Protein AF-A0A2V2W3I0-F1 (afdb_monomer_lite)

Structure (mmCIF, N/CA/C/O backbone):
data_AF-A0A2V2W3I0-F1
#
_entry.id   AF-A0A2V2W3I0-F1
#
loop_
_atom_site.group_PDB
_atom_site.id
_atom_site.type_symbol
_atom_site.label_atom_id
_atom_site.label_alt_id
_atom_site.label_comp_id
_atom_site.label_asym_id
_atom_site.label_entity_id
_atom_site.label_seq_id
_atom_site.pdbx_PDB_ins_code
_atom_site.Cartn_x
_atom_site.Cartn_y
_atom_site.Cartn_z
_atom_site.occupancy
_atom_site.B_iso_or_equiv
_atom_site.auth_seq_id
_atom_site.auth_comp_id
_atom_site.auth_asym_id
_atom_site.auth_atom_id
_atom_site.pdbx_PDB_model_num
ATOM 1 N N . MET A 1 1 ? -54.257 -15.037 -14.250 1.00 42.94 1 MET A N 1
ATOM 2 C CA . MET A 1 1 ? -54.349 -16.329 -14.969 1.00 42.94 1 MET A CA 1
ATOM 3 C C . MET A 1 1 ? -53.659 -16.227 -16.327 1.00 42.94 1 MET A C 1
ATOM 5 O O . MET A 1 1 ? -54.254 -15.717 -17.262 1.00 42.94 1 MET A O 1
ATOM 9 N N . ARG A 1 2 ? -52.417 -16.709 -16.439 1.00 35.94 2 ARG A N 1
ATOM 10 C CA . ARG A 1 2 ? -51.811 -17.184 -17.696 1.00 35.94 2 ARG A CA 1
ATOM 11 C C . ARG A 1 2 ? -50.920 -18.368 -17.319 1.00 35.94 2 ARG A C 1
ATOM 13 O O . ARG A 1 2 ? -49.896 -18.189 -16.670 1.00 35.94 2 ARG A O 1
ATOM 20 N N . ARG A 1 3 ? -51.408 -19.580 -17.599 1.00 36.72 3 ARG A N 1
ATOM 21 C CA . ARG A 1 3 ? -50.715 -20.853 -17.361 1.00 36.72 3 ARG A CA 1
ATOM 22 C C . ARG A 1 3 ? -49.611 -20.992 -18.408 1.00 36.72 3 ARG A C 1
ATOM 24 O O . ARG A 1 3 ? -49.923 -21.034 -19.592 1.00 36.72 3 ARG A O 1
ATOM 31 N N . ILE A 1 4 ? -48.357 -21.080 -17.978 1.00 41.69 4 ILE A N 1
ATOM 32 C CA . ILE A 1 4 ? -47.250 -21.507 -18.839 1.00 41.69 4 ILE A CA 1
ATOM 33 C C . ILE A 1 4 ? -47.026 -22.993 -18.556 1.00 41.69 4 ILE A C 1
ATOM 35 O O . ILE A 1 4 ? -46.786 -23.395 -17.418 1.00 41.69 4 ILE A O 1
ATOM 39 N N . SER A 1 5 ? -47.222 -23.797 -19.598 1.00 38.53 5 SER A N 1
ATOM 40 C CA . SER A 1 5 ? -47.141 -25.255 -19.585 1.00 38.53 5 SER A CA 1
ATOM 41 C C . SER A 1 5 ? -45.700 -25.720 -19.371 1.00 38.53 5 SER A C 1
ATOM 43 O O . SER A 1 5 ? -44.793 -25.285 -20.078 1.00 38.53 5 SER A O 1
ATOM 45 N N . ARG A 1 6 ? -45.501 -26.615 -18.399 1.00 41.28 6 ARG A N 1
ATOM 46 C CA . ARG A 1 6 ? -44.251 -27.349 -18.185 1.00 41.28 6 ARG A CA 1
ATOM 47 C C . ARG A 1 6 ? -44.174 -28.472 -19.218 1.00 41.28 6 ARG A C 1
ATOM 49 O O . ARG A 1 6 ? -44.884 -29.464 -19.085 1.00 41.28 6 ARG A O 1
ATOM 56 N N . PHE A 1 7 ? -43.308 -28.328 -20.215 1.00 38.56 7 PHE A N 1
ATOM 57 C CA . PHE A 1 7 ? -42.898 -29.449 -21.056 1.00 38.56 7 PHE A CA 1
ATOM 58 C C . PHE A 1 7 ? -41.711 -30.157 -20.403 1.00 38.56 7 PHE A C 1
ATOM 60 O O . PHE A 1 7 ? -40.622 -29.600 -20.288 1.00 38.56 7 PHE A O 1
ATOM 67 N N . ALA A 1 8 ? -41.961 -31.382 -19.948 1.00 41.44 8 ALA A N 1
ATOM 68 C CA . ALA A 1 8 ? -40.945 -32.361 -19.604 1.00 41.44 8 ALA A CA 1
ATOM 69 C C . ALA A 1 8 ? -40.617 -33.182 -20.860 1.00 41.44 8 ALA A C 1
ATOM 71 O O . ALA A 1 8 ? -41.526 -33.661 -21.536 1.00 41.44 8 ALA A O 1
ATOM 72 N N . ALA A 1 9 ? -39.331 -33.351 -21.154 1.00 40.34 9 ALA A N 1
ATOM 73 C CA . ALA A 1 9 ? -38.820 -34.315 -22.124 1.00 40.34 9 ALA A CA 1
ATOM 74 C C . ALA A 1 9 ? -37.510 -34.927 -21.579 1.00 40.34 9 ALA A C 1
ATOM 76 O O . ALA A 1 9 ? -36.853 -34.300 -20.746 1.00 40.34 9 ALA A O 1
ATOM 77 N N . PRO A 1 10 ? -37.187 -36.178 -21.948 1.00 40.00 10 PRO A N 1
ATOM 78 C CA . PRO A 1 10 ? -36.661 -37.166 -21.011 1.00 40.00 10 PRO A CA 1
ATOM 79 C C . PRO A 1 10 ? -35.131 -37.244 -20.941 1.00 40.00 10 PRO A C 1
ATOM 81 O O . PRO A 1 10 ? -34.409 -36.895 -21.872 1.00 40.00 10 PRO A O 1
ATOM 84 N N . LEU A 1 11 ? -34.669 -37.790 -19.813 1.00 37.38 11 LEU A N 1
ATOM 85 C CA . LEU A 1 11 ? -33.314 -38.278 -19.570 1.00 37.38 11 LEU A CA 1
ATOM 86 C C . LEU A 1 11 ? -32.902 -39.294 -20.644 1.00 37.38 11 LEU A C 1
ATOM 88 O O . LEU A 1 11 ? -33.465 -40.386 -20.712 1.00 37.38 11 LEU A O 1
ATOM 92 N N . VAL A 1 12 ? -31.874 -38.963 -21.426 1.00 39.62 12 VAL A N 1
ATOM 93 C CA . VAL A 1 12 ? -31.137 -39.937 -22.236 1.00 39.62 12 VAL A CA 1
ATOM 94 C C . VAL A 1 12 ? -29.824 -40.241 -21.528 1.00 39.62 12 VAL A C 1
ATOM 96 O O . VAL A 1 12 ? -28.932 -39.403 -21.418 1.00 39.62 12 VAL A O 1
ATOM 99 N N . CYS A 1 13 ? -29.744 -41.465 -21.020 1.00 39.00 13 CYS A N 1
ATOM 100 C CA . CYS A 1 13 ? -28.532 -42.090 -20.522 1.00 39.00 13 CYS A CA 1
ATOM 101 C C . CYS A 1 13 ? -27.743 -42.599 -21.741 1.00 39.00 13 CYS A C 1
ATOM 103 O O . CYS A 1 13 ? -28.215 -43.486 -22.450 1.00 39.00 13 CYS A O 1
ATOM 105 N N . GLY A 1 14 ? -26.575 -42.014 -22.011 1.00 34.75 14 GLY A N 1
ATOM 106 C CA . GLY A 1 14 ? -25.671 -42.405 -23.096 1.00 34.75 14 GLY A CA 1
ATOM 107 C C . GLY A 1 14 ? -24.289 -42.702 -22.527 1.00 34.75 14 GLY A C 1
ATOM 108 O O . GLY A 1 14 ? -23.722 -41.876 -21.817 1.00 34.75 14 GLY A O 1
ATOM 109 N N . GLY A 1 15 ? -23.800 -43.916 -22.770 1.00 34.03 15 GLY A N 1
ATOM 110 C CA . GLY A 1 15 ? -22.669 -44.525 -22.080 1.00 34.03 15 GLY A CA 1
ATOM 111 C C . GLY A 1 15 ? -21.314 -43.857 -22.316 1.00 34.03 15 GLY A C 1
ATOM 112 O O . GLY A 1 15 ? -21.058 -43.197 -23.320 1.00 34.03 15 GLY A O 1
ATOM 113 N N . ARG A 1 16 ? -20.423 -44.099 -21.352 1.00 42.16 16 ARG A N 1
ATOM 114 C CA . ARG A 1 16 ? -18.992 -43.807 -21.421 1.00 42.16 16 ARG A CA 1
ATOM 115 C C . ARG A 1 16 ? -18.358 -44.555 -22.596 1.00 42.16 16 ARG A C 1
ATOM 117 O O . ARG A 1 16 ? -18.509 -45.768 -22.699 1.00 42.16 16 ARG A O 1
ATOM 124 N N . SER A 1 17 ? -17.551 -43.856 -23.385 1.00 37.25 17 SER A N 1
ATOM 125 C CA . SER A 1 17 ? -16.426 -44.461 -24.094 1.00 37.25 17 SER A CA 1
ATOM 126 C C . SER A 1 17 ? -15.258 -43.483 -24.077 1.00 37.25 17 SER A C 1
ATOM 128 O O . SER A 1 17 ? -15.366 -42.338 -24.510 1.00 37.25 17 SER A O 1
ATOM 130 N N . CYS A 1 18 ? -14.167 -43.949 -23.480 1.00 38.53 18 CYS A N 1
ATOM 131 C CA . CYS A 1 18 ? -12.876 -43.295 -23.414 1.00 38.53 18 CYS A CA 1
ATOM 132 C C . CYS A 1 18 ? -12.228 -43.385 -24.802 1.00 38.53 18 CYS A C 1
ATOM 134 O O . CYS A 1 18 ? -11.873 -44.478 -25.237 1.00 38.53 18 CYS A O 1
ATOM 136 N N . ALA A 1 19 ? -12.073 -42.255 -25.489 1.00 36.47 19 ALA A N 1
ATOM 137 C CA . ALA A 1 19 ? -11.223 -42.154 -26.667 1.00 36.47 19 ALA A CA 1
ATOM 138 C C . ALA A 1 19 ? -10.045 -41.239 -26.329 1.00 36.47 19 ALA A C 1
ATOM 140 O O . ALA A 1 19 ? -10.137 -40.014 -26.362 1.00 36.47 19 ALA A O 1
ATOM 141 N N . THR A 1 20 ? -8.928 -41.858 -25.959 1.00 41.84 20 THR A N 1
ATOM 142 C CA . THR A 1 20 ? -7.617 -41.222 -25.885 1.00 41.84 20 THR A CA 1
ATOM 143 C C . THR A 1 20 ? -7.178 -40.815 -27.288 1.00 41.84 20 THR A C 1
ATOM 145 O O . THR A 1 20 ? -6.604 -41.624 -28.016 1.00 41.84 20 THR A O 1
ATOM 148 N N . THR A 1 21 ? -7.405 -39.563 -27.671 1.00 40.56 21 THR A N 1
ATOM 149 C CA . THR A 1 21 ? -6.647 -38.937 -28.756 1.00 40.56 21 THR A CA 1
ATOM 150 C C . THR A 1 21 ? -5.545 -38.095 -28.132 1.00 40.56 21 THR A C 1
ATOM 152 O O . THR A 1 21 ? -5.775 -36.978 -27.673 1.00 40.56 21 THR A O 1
ATOM 155 N N . ARG A 1 22 ? -4.338 -38.671 -28.096 1.00 46.97 22 ARG A N 1
ATOM 156 C CA . ARG A 1 22 ? -3.084 -37.921 -28.005 1.00 46.97 22 ARG A CA 1
ATOM 157 C C . ARG A 1 22 ? -3.023 -37.004 -29.225 1.00 46.97 22 ARG A C 1
ATOM 159 O O . ARG A 1 22 ? -2.674 -37.448 -30.312 1.00 46.97 22 ARG A O 1
ATOM 166 N N . GLY A 1 23 ? -3.454 -35.764 -29.044 1.00 34.78 23 GLY A N 1
ATOM 167 C CA . GLY A 1 23 ? -3.165 -34.667 -29.952 1.00 34.78 23 GLY A CA 1
ATOM 168 C C . GLY A 1 23 ? -2.007 -33.879 -29.367 1.00 34.78 23 GLY A C 1
ATOM 169 O O . GLY A 1 23 ? -2.232 -32.980 -28.562 1.00 34.78 23 GLY A O 1
ATOM 170 N N . ASP A 1 24 ? -0.784 -34.244 -29.746 1.00 47.03 24 ASP A N 1
ATOM 171 C CA . ASP A 1 24 ? 0.360 -33.338 -29.674 1.00 47.03 24 ASP A CA 1
ATOM 172 C C . ASP A 1 24 ? 0.113 -32.214 -30.693 1.00 47.03 24 ASP A C 1
ATOM 174 O O . ASP A 1 24 ? 0.574 -32.281 -31.831 1.00 47.03 24 ASP A O 1
ATOM 178 N N . ASP A 1 25 ? -0.659 -31.192 -30.312 1.00 39.84 25 ASP A N 1
ATOM 179 C CA . ASP A 1 25 ? -0.656 -29.918 -31.033 1.00 39.84 25 ASP A CA 1
ATOM 180 C C . ASP A 1 25 ? 0.486 -29.058 -30.493 1.00 39.84 25 ASP A C 1
ATOM 182 O O . ASP A 1 25 ? 0.341 -28.207 -29.612 1.00 39.84 25 ASP A O 1
ATOM 186 N N . ALA A 1 26 ? 1.673 -29.338 -31.022 1.00 43.38 26 ALA A N 1
ATOM 187 C CA . ALA A 1 26 ? 2.837 -28.484 -30.909 1.00 43.38 26 ALA A CA 1
ATOM 188 C C . ALA A 1 26 ? 2.667 -27.247 -31.809 1.00 43.38 26 ALA A C 1
ATOM 190 O O . ALA A 1 26 ? 3.399 -27.058 -32.775 1.00 43.38 26 ALA A O 1
ATOM 191 N N . SER A 1 27 ? 1.738 -26.358 -31.455 1.00 43.38 27 SER A N 1
ATOM 192 C CA . SER A 1 27 ? 1.730 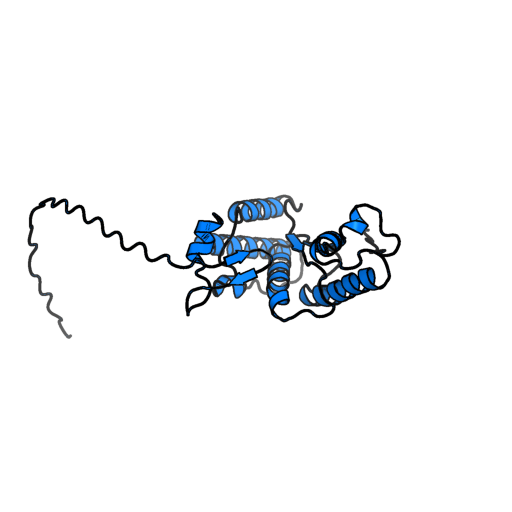-24.972 -31.926 1.00 43.38 27 SER A CA 1
ATOM 193 C C . SER A 1 27 ? 2.157 -24.047 -30.782 1.00 43.38 27 SER A C 1
ATOM 195 O O . SER A 1 27 ? 1.435 -23.167 -30.316 1.00 43.38 27 SER A O 1
ATOM 197 N N . ARG A 1 28 ? 3.395 -24.232 -30.299 1.00 42.56 28 ARG A N 1
ATOM 198 C CA . ARG A 1 28 ? 4.044 -23.259 -29.409 1.00 42.56 28 ARG A CA 1
ATOM 199 C C . ARG A 1 28 ? 4.439 -22.037 -30.235 1.00 42.56 28 ARG A C 1
ATOM 201 O O . ARG A 1 28 ? 5.609 -21.825 -30.532 1.00 42.56 28 ARG A O 1
ATOM 208 N N . THR A 1 29 ? 3.450 -21.234 -30.624 1.00 44.97 29 THR A N 1
ATOM 209 C CA . THR A 1 29 ? 3.694 -19.833 -30.956 1.00 44.97 29 THR A CA 1
ATOM 210 C C . THR A 1 29 ? 4.374 -19.243 -29.728 1.00 44.97 29 THR A C 1
ATOM 212 O O . THR A 1 29 ? 3.809 -19.312 -28.634 1.00 44.97 29 THR A O 1
ATOM 215 N N . GLU A 1 30 ? 5.597 -18.734 -29.869 1.00 47.16 30 GLU A N 1
ATOM 216 C CA . GLU A 1 30 ? 6.253 -17.963 -28.815 1.00 47.16 30 GLU A CA 1
ATOM 217 C C . GLU A 1 30 ? 5.371 -16.748 -28.521 1.00 47.16 30 GLU A C 1
ATOM 219 O O . GLU A 1 30 ? 5.434 -15.711 -29.184 1.00 47.16 30 GLU A O 1
ATOM 224 N N . ARG A 1 31 ? 4.446 -16.904 -27.571 1.00 59.06 31 ARG A N 1
ATOM 225 C CA . ARG A 1 31 ? 3.631 -15.804 -27.083 1.00 59.06 31 ARG A CA 1
ATOM 226 C C . ARG A 1 31 ? 4.592 -14.905 -26.331 1.00 59.06 31 ARG A C 1
ATOM 228 O O . ARG A 1 31 ? 4.939 -15.224 -25.201 1.00 59.06 31 ARG A O 1
ATOM 235 N N . LYS A 1 32 ? 5.036 -13.831 -26.989 1.00 66.44 32 LYS A N 1
ATOM 236 C CA . LYS A 1 32 ? 5.830 -12.767 -26.371 1.00 66.44 32 LYS A CA 1
ATOM 237 C C . LYS A 1 32 ? 5.215 -12.434 -25.009 1.00 66.44 32 LYS A C 1
ATOM 239 O O . LYS A 1 32 ? 4.011 -12.191 -24.895 1.00 66.44 32 LYS A O 1
ATOM 244 N N . GLU A 1 33 ? 6.036 -12.556 -23.981 1.00 78.94 33 GLU A N 1
ATOM 245 C CA . GLU A 1 33 ? 5.622 -12.386 -22.596 1.00 78.94 33 GLU A CA 1
ATOM 246 C C . GLU A 1 33 ? 5.597 -10.896 -22.249 1.00 78.94 33 GLU A C 1
ATOM 248 O O . GLU A 1 33 ? 6.292 -10.085 -22.867 1.00 78.94 33 GLU A O 1
ATOM 253 N N . ASP A 1 34 ? 4.759 -10.522 -21.286 1.00 86.56 34 ASP A N 1
ATOM 254 C CA . ASP A 1 34 ? 4.763 -9.158 -20.768 1.00 86.56 34 ASP A CA 1
ATOM 255 C C . ASP A 1 34 ? 6.000 -8.965 -19.885 1.00 86.56 34 ASP A C 1
ATOM 257 O O . ASP A 1 34 ? 6.334 -9.813 -19.058 1.00 86.56 34 ASP A O 1
ATOM 261 N N . ILE A 1 35 ? 6.678 -7.832 -20.045 1.00 88.38 35 ILE A N 1
ATOM 262 C CA . ILE A 1 35 ? 7.844 -7.479 -19.237 1.00 88.38 35 ILE A CA 1
ATOM 263 C C . ILE A 1 35 ? 7.357 -6.573 -18.116 1.00 88.38 35 ILE A C 1
ATOM 265 O O . ILE A 1 35 ? 6.888 -5.468 -18.378 1.00 88.38 35 ILE A O 1
ATOM 269 N N . VAL A 1 36 ? 7.490 -7.020 -16.868 1.00 88.94 36 VAL A N 1
ATOM 270 C CA . VAL A 1 36 ? 7.201 -6.216 -15.676 1.00 88.94 36 VAL A CA 1
ATOM 271 C C . VAL A 1 36 ? 8.420 -6.267 -14.768 1.00 88.94 36 VAL A C 1
ATOM 273 O O . VAL A 1 36 ? 8.700 -7.274 -14.128 1.00 88.94 36 VAL A O 1
ATOM 276 N N . THR A 1 37 ? 9.171 -5.172 -14.729 1.00 90.00 37 THR A N 1
ATOM 277 C CA . THR A 1 37 ? 10.362 -5.014 -13.887 1.00 90.00 37 THR A CA 1
ATOM 278 C C . THR A 1 37 ? 10.328 -3.649 -13.197 1.00 90.00 37 THR A C 1
ATOM 280 O O . THR A 1 37 ? 9.602 -2.759 -13.649 1.00 90.00 37 THR A O 1
ATOM 283 N N . PRO A 1 38 ? 11.144 -3.417 -12.153 1.00 84.50 38 PRO A N 1
ATOM 284 C CA . PRO A 1 38 ? 11.239 -2.103 -11.511 1.00 84.50 38 PRO A CA 1
ATOM 285 C C . PRO A 1 38 ? 11.626 -0.946 -12.453 1.00 84.50 38 PRO A C 1
ATOM 287 O O . PRO A 1 38 ? 11.409 0.218 -12.117 1.00 84.50 38 PRO A O 1
ATOM 290 N N . TRP A 1 39 ? 12.202 -1.246 -13.624 1.00 81.44 39 TRP A N 1
ATOM 291 C CA . TRP A 1 39 ? 12.711 -0.247 -14.571 1.00 81.44 39 TRP A CA 1
ATOM 292 C C . TRP A 1 39 ? 11.900 -0.137 -15.861 1.00 81.44 39 TRP A C 1
ATOM 294 O O . TRP A 1 39 ? 12.002 0.877 -16.551 1.00 81.44 39 TRP A O 1
ATOM 304 N N . GLY A 1 40 ? 11.106 -1.153 -16.196 1.00 83.88 40 GLY A N 1
ATOM 305 C CA . GLY A 1 40 ? 10.398 -1.222 -17.467 1.00 83.88 40 GLY A CA 1
ATOM 306 C C . GLY A 1 40 ? 9.141 -2.071 -17.384 1.00 83.88 40 GLY A C 1
ATOM 307 O O . GLY A 1 40 ? 9.156 -3.166 -16.817 1.00 83.88 40 GLY A O 1
ATOM 308 N N . VAL A 1 41 ? 8.074 -1.548 -17.986 1.00 88.81 41 VAL A N 1
ATOM 309 C CA . VAL A 1 41 ? 6.801 -2.239 -18.186 1.00 88.81 41 VAL A CA 1
ATOM 310 C C . VAL A 1 41 ? 6.496 -2.230 -19.681 1.00 88.81 41 VAL A C 1
ATOM 312 O O . VAL A 1 41 ? 6.385 -1.156 -20.272 1.00 88.81 41 VAL A O 1
ATOM 315 N N . ALA A 1 42 ? 6.378 -3.405 -20.293 1.00 89.12 42 ALA A N 1
ATOM 316 C CA . ALA A 1 42 ? 6.014 -3.559 -21.697 1.00 89.12 42 ALA A CA 1
ATOM 317 C C . ALA A 1 42 ? 4.962 -4.660 -21.840 1.00 89.12 42 ALA A C 1
ATOM 319 O O . ALA A 1 42 ? 5.197 -5.805 -21.461 1.00 89.12 42 ALA A O 1
ATOM 320 N N . ALA A 1 43 ? 3.806 -4.295 -22.391 1.00 88.69 43 ALA A N 1
ATOM 321 C CA . ALA A 1 43 ? 2.742 -5.232 -22.708 1.00 88.69 43 ALA A CA 1
ATOM 322 C C . ALA A 1 43 ? 2.869 -5.700 -24.160 1.00 88.69 43 ALA A C 1
ATOM 324 O O . ALA A 1 43 ? 3.074 -4.891 -25.066 1.00 88.69 43 ALA A O 1
ATOM 325 N N . THR A 1 44 ? 2.698 -6.997 -24.383 1.00 83.88 44 THR A N 1
ATOM 326 C CA . THR A 1 44 ? 2.637 -7.588 -25.723 1.00 83.88 44 THR A CA 1
ATOM 327 C C . THR A 1 44 ? 1.221 -7.501 -26.303 1.00 83.88 44 THR A C 1
ATOM 329 O O . THR A 1 44 ? 1.041 -7.404 -27.519 1.00 83.88 44 THR A O 1
ATOM 332 N N . GLY A 1 45 ? 0.197 -7.551 -25.446 1.00 81.25 45 GLY A N 1
ATOM 333 C CA . GLY A 1 45 ? -1.205 -7.586 -25.857 1.00 81.25 45 GLY A CA 1
ATOM 334 C C . GLY A 1 45 ? -1.819 -6.206 -26.155 1.00 81.25 45 GLY A C 1
ATOM 335 O O . GLY A 1 45 ? -1.454 -5.211 -25.531 1.00 81.25 45 GLY A O 1
ATOM 336 N N . PRO A 1 46 ? -2.848 -6.131 -27.026 1.00 82.81 46 PRO A N 1
ATOM 337 C CA . PRO A 1 46 ? -3.556 -4.879 -27.334 1.00 82.81 46 PRO A CA 1
ATOM 338 C C . PRO A 1 46 ? -4.394 -4.341 -26.160 1.00 82.81 46 PRO A C 1
ATOM 340 O O . PRO A 1 46 ? -4.847 -3.202 -26.197 1.00 82.81 46 PRO A O 1
ATOM 343 N N . ARG A 1 47 ? -4.621 -5.160 -25.123 1.00 84.06 47 ARG A N 1
ATOM 344 C CA . ARG A 1 47 ? -5.397 -4.813 -23.919 1.00 84.06 47 ARG A CA 1
ATOM 345 C C . ARG A 1 47 ? -4.524 -4.331 -22.752 1.00 84.06 47 ARG A C 1
ATOM 347 O O . ARG A 1 47 ? -5.045 -4.130 -21.662 1.00 84.06 47 ARG A O 1
ATOM 354 N N . GLY A 1 48 ? -3.223 -4.140 -22.977 1.00 87.56 48 GLY A N 1
ATOM 355 C CA . GLY A 1 48 ? -2.260 -3.859 -21.914 1.00 87.56 48 GLY A CA 1
ATOM 356 C C . GLY A 1 48 ? -1.748 -5.133 -21.239 1.00 87.56 48 GLY A C 1
ATOM 357 O O . GLY A 1 48 ? -1.805 -6.212 -21.829 1.00 87.56 48 GLY A O 1
ATOM 358 N N . VAL A 1 49 ? -1.207 -4.971 -20.030 1.00 88.50 49 VAL A N 1
ATOM 359 C CA . VAL A 1 49 ? -0.577 -6.047 -19.247 1.00 88.50 49 VAL A CA 1
ATOM 360 C C . VAL A 1 49 ? -1.625 -7.062 -18.787 1.00 88.50 49 VAL A C 1
ATOM 362 O O . VAL A 1 49 ? -2.679 -6.684 -18.277 1.00 88.50 49 VAL A O 1
ATOM 365 N N . ASP A 1 50 ? -1.320 -8.347 -18.935 1.00 90.56 50 ASP A N 1
ATOM 366 C CA . ASP A 1 50 ? -2.133 -9.448 -18.421 1.00 90.56 50 ASP A CA 1
ATOM 367 C C . ASP A 1 50 ? -1.854 -9.668 -16.919 1.00 90.56 50 ASP A C 1
ATOM 369 O O . ASP A 1 50 ? -0.891 -10.332 -16.527 1.00 90.56 50 ASP A O 1
ATOM 373 N N . TYR A 1 51 ? -2.686 -9.070 -16.060 1.00 90.38 51 TYR A N 1
ATOM 374 C CA . TYR A 1 51 ? -2.494 -9.097 -14.605 1.00 90.38 51 TYR A CA 1
ATOM 375 C C . TYR A 1 51 ? -2.635 -10.493 -13.977 1.00 90.38 51 TYR A C 1
ATOM 377 O O . TYR A 1 51 ? -1.978 -10.758 -12.970 1.00 90.38 51 TYR A O 1
ATOM 385 N N . ASP A 1 52 ? -3.403 -11.404 -14.582 1.00 89.19 52 ASP A N 1
ATOM 386 C CA . ASP A 1 52 ? -3.523 -12.787 -14.097 1.00 89.19 52 ASP A CA 1
ATOM 387 C C . ASP A 1 52 ? -2.197 -13.539 -14.272 1.00 89.19 52 ASP A C 1
ATOM 389 O O . ASP A 1 52 ? -1.765 -14.302 -13.404 1.00 89.19 52 ASP A O 1
ATOM 393 N N . ARG A 1 53 ? -1.484 -13.265 -15.370 1.00 87.38 53 ARG A N 1
ATOM 394 C CA . ARG A 1 53 ? -0.128 -13.794 -15.571 1.00 87.38 53 ARG A CA 1
ATOM 395 C C . ARG A 1 53 ? 0.878 -13.173 -14.621 1.00 87.38 53 ARG A C 1
ATOM 397 O O . ARG A 1 53 ? 1.758 -13.880 -14.145 1.00 87.38 53 ARG A O 1
ATOM 404 N N . VAL A 1 54 ? 0.753 -11.877 -14.335 1.00 88.88 54 VAL A N 1
ATOM 405 C CA . VAL A 1 54 ? 1.609 -11.189 -13.357 1.00 88.88 54 VAL A CA 1
ATOM 406 C C . VAL A 1 54 ? 1.469 -11.842 -11.979 1.00 88.88 54 VAL A C 1
ATOM 408 O O . VAL A 1 54 ? 2.483 -12.136 -11.350 1.00 88.88 54 VAL A O 1
ATOM 411 N N . LEU A 1 55 ? 0.241 -12.139 -11.537 1.00 90.88 55 LEU A N 1
ATOM 412 C CA . LEU A 1 55 ? -0.012 -12.866 -10.286 1.00 90.88 55 LEU A CA 1
ATOM 413 C C . LEU A 1 55 ? 0.720 -14.213 -10.253 1.00 90.88 55 LEU A C 1
ATOM 415 O O . LEU A 1 55 ? 1.447 -14.494 -9.301 1.00 90.88 55 LEU A O 1
ATOM 419 N N . ALA A 1 56 ? 0.583 -15.011 -11.315 1.00 90.12 56 ALA A N 1
ATOM 420 C CA . ALA A 1 56 ? 1.229 -16.318 -11.415 1.00 90.12 56 ALA A CA 1
ATOM 421 C C . ALA A 1 56 ? 2.765 -16.223 -11.458 1.00 90.12 56 ALA A C 1
ATOM 423 O O . ALA A 1 56 ? 3.443 -16.990 -10.779 1.00 90.12 56 ALA A O 1
ATOM 424 N N . LEU A 1 57 ? 3.311 -15.271 -12.222 1.00 90.00 57 LEU A N 1
ATOM 425 C CA . LEU A 1 57 ? 4.753 -15.077 -12.385 1.00 90.00 57 LEU A CA 1
ATOM 426 C C . LEU A 1 57 ? 5.422 -14.670 -11.073 1.00 90.00 57 LEU A C 1
ATOM 428 O O . LEU A 1 57 ? 6.467 -15.208 -10.713 1.00 90.00 57 LEU A O 1
ATOM 432 N N . PHE A 1 58 ? 4.831 -13.710 -10.361 1.00 91.50 58 PHE A N 1
ATOM 433 C CA . PHE A 1 58 ? 5.379 -13.274 -9.086 1.00 91.50 58 PHE A CA 1
ATOM 434 C C . PHE A 1 58 ? 5.004 -14.239 -7.956 1.00 91.50 58 PHE A C 1
ATOM 436 O O . PHE A 1 58 ? 5.706 -14.274 -6.950 1.00 91.50 58 PHE A O 1
ATOM 443 N N . GLY A 1 59 ? 3.945 -15.040 -8.089 1.00 92.94 59 GLY A N 1
ATOM 444 C CA . GLY A 1 59 ? 3.432 -15.901 -7.023 1.00 92.94 59 GLY A CA 1
ATOM 445 C C . GLY A 1 59 ? 2.760 -15.094 -5.914 1.00 92.94 59 GLY A C 1
ATOM 446 O O . GLY A 1 59 ? 2.997 -15.359 -4.737 1.00 92.94 59 GLY A O 1
ATOM 447 N N . SER A 1 60 ? 2.038 -14.032 -6.278 1.00 94.00 60 SER A N 1
ATOM 448 C CA . SER A 1 60 ? 1.201 -13.249 -5.362 1.00 94.00 60 SER A CA 1
ATOM 449 C C . SER A 1 60 ? -0.251 -13.715 -5.418 1.00 94.00 60 SER A C 1
ATOM 451 O O . SER A 1 60 ? -0.685 -14.346 -6.380 1.00 94.00 60 SER A O 1
ATOM 453 N N . GLU A 1 61 ? -1.004 -13.394 -4.374 1.00 94.81 61 GLU A N 1
ATOM 454 C CA . GLU A 1 61 ? -2.411 -13.764 -4.258 1.00 94.81 61 GLU A CA 1
ATOM 455 C C . GLU A 1 61 ? -3.301 -12.627 -4.782 1.00 94.81 61 GLU A C 1
ATOM 457 O O . GLU A 1 61 ? -2.941 -11.450 -4.636 1.00 94.81 61 GLU A O 1
ATOM 462 N N . PRO A 1 62 ? -4.437 -12.940 -5.428 1.00 96.00 62 PRO A N 1
ATOM 463 C CA . PRO A 1 62 ? -5.390 -11.928 -5.852 1.00 96.00 62 PRO A CA 1
ATOM 464 C C . PRO A 1 62 ? -6.104 -11.323 -4.643 1.00 96.00 62 PRO A C 1
ATOM 466 O O . PRO A 1 62 ? -6.408 -12.012 -3.676 1.00 96.00 62 PRO A O 1
ATOM 469 N N . VAL A 1 63 ? -6.443 -10.039 -4.726 1.00 95.62 63 VAL A N 1
ATOM 470 C CA . VAL A 1 63 ? -7.355 -9.416 -3.759 1.00 95.62 63 VAL A CA 1
ATOM 471 C C . VAL A 1 63 ? -8.772 -9.893 -4.064 1.00 95.62 63 VAL A C 1
ATOM 473 O O . VAL A 1 63 ? -9.417 -9.397 -4.987 1.00 95.62 63 VAL A O 1
ATOM 476 N N . ASP A 1 64 ? -9.227 -10.888 -3.310 1.00 94.19 64 ASP A N 1
ATOM 477 C CA . ASP A 1 64 ? -10.528 -11.524 -3.472 1.00 94.19 64 ASP A CA 1
ATOM 478 C C . ASP A 1 64 ? -11.622 -10.871 -2.604 1.00 94.19 64 ASP A C 1
ATOM 480 O O . ASP A 1 64 ? -11.362 -10.078 -1.695 1.00 94.19 64 ASP A O 1
ATOM 484 N N . GLU A 1 65 ? -12.885 -11.191 -2.900 1.00 94.12 65 GLU A N 1
ATOM 485 C CA . GLU A 1 65 ? -14.037 -10.654 -2.162 1.00 94.12 65 GLU A CA 1
ATOM 486 C C . GLU A 1 65 ? -13.980 -10.971 -0.648 1.00 94.12 65 GLU A C 1
ATOM 488 O O . GLU A 1 65 ? -14.225 -10.065 0.154 1.00 94.12 65 GLU A O 1
ATOM 493 N N . PRO A 1 66 ? -13.592 -12.190 -0.208 1.00 95.25 66 PRO A N 1
ATOM 494 C CA . PRO A 1 66 ? -13.374 -12.481 1.209 1.00 95.25 66 PRO A CA 1
ATOM 495 C C . PRO A 1 66 ? -12.352 -11.561 1.886 1.00 95.25 66 PRO A C 1
ATOM 497 O O . PRO A 1 66 ? -12.580 -11.114 3.013 1.00 95.25 66 PRO A O 1
ATOM 500 N N . LEU A 1 67 ? -11.226 -11.259 1.237 1.00 94.94 67 LEU A N 1
ATOM 501 C CA . LEU A 1 67 ? -10.220 -10.359 1.795 1.00 94.94 67 LEU A CA 1
ATOM 502 C C . LEU A 1 67 ? -10.715 -8.914 1.859 1.00 94.94 67 LEU A C 1
ATOM 504 O O . LEU A 1 67 ? -10.453 -8.224 2.846 1.00 94.94 67 LEU A O 1
ATOM 508 N N . LEU A 1 68 ? -11.459 -8.461 0.847 1.00 94.75 68 LEU A N 1
ATOM 509 C CA . LEU A 1 68 ? -12.098 -7.144 0.860 1.00 94.75 68 LEU A CA 1
ATOM 510 C C . LEU A 1 68 ? -13.101 -7.019 2.007 1.00 94.75 68 LEU A C 1
ATOM 512 O O . LEU A 1 68 ? -13.086 -6.015 2.723 1.00 94.75 68 LEU A O 1
ATOM 516 N N . GLN A 1 69 ? -13.904 -8.057 2.243 1.00 94.00 69 GLN A N 1
ATOM 517 C CA . GLN A 1 69 ? -14.813 -8.105 3.383 1.00 94.00 69 GLN A CA 1
ATOM 518 C C . GLN A 1 69 ? -14.046 -8.010 4.712 1.00 94.00 69 GLN A C 1
ATOM 520 O O . GLN A 1 69 ? -14.405 -7.209 5.574 1.00 94.00 69 GLN A O 1
ATOM 525 N N . ARG A 1 70 ? -12.944 -8.756 4.872 1.00 94.12 70 ARG A N 1
ATOM 526 C CA . ARG A 1 70 ? -12.099 -8.680 6.081 1.00 94.12 70 ARG A CA 1
ATOM 527 C C . ARG A 1 70 ? -11.484 -7.299 6.286 1.00 94.12 70 ARG A C 1
ATOM 529 O O . ARG A 1 70 ? -11.399 -6.825 7.423 1.00 94.12 70 ARG A O 1
ATOM 536 N N . LEU A 1 71 ? -11.040 -6.652 5.209 1.00 94.38 71 LEU A N 1
ATOM 537 C CA . LEU A 1 71 ? -10.529 -5.284 5.261 1.00 94.38 71 LEU A CA 1
ATOM 538 C C . LEU A 1 71 ? -11.625 -4.334 5.747 1.00 94.38 71 LEU A C 1
ATOM 540 O O . LEU A 1 71 ? -11.382 -3.541 6.654 1.00 94.38 71 LEU A O 1
ATOM 544 N N . GLU A 1 72 ? -12.829 -4.443 5.191 1.00 93.38 72 GLU A N 1
ATOM 545 C CA . GLU A 1 72 ? -13.967 -3.611 5.569 1.00 93.38 72 GLU A CA 1
ATOM 546 C C . GLU A 1 72 ? -14.385 -3.824 7.032 1.00 93.38 72 GLU A C 1
ATOM 548 O O . GLU A 1 72 ? -14.614 -2.858 7.759 1.00 93.38 72 GLU A O 1
ATOM 553 N N . GLU A 1 73 ? -14.419 -5.066 7.509 1.00 92.19 73 GLU A N 1
ATOM 554 C CA . GLU A 1 73 ? -14.662 -5.383 8.922 1.00 92.19 73 GLU A CA 1
ATOM 555 C C . GLU A 1 73 ? -13.604 -4.755 9.838 1.00 92.19 73 GLU A C 1
ATOM 557 O O . GLU A 1 73 ? -13.940 -4.131 10.843 1.00 92.19 73 GLU A O 1
ATOM 562 N N . THR A 1 74 ? -12.324 -4.863 9.472 1.00 92.25 74 THR A N 1
ATOM 563 C CA . THR A 1 74 ? -11.208 -4.288 10.244 1.00 92.25 74 THR A CA 1
ATOM 564 C C . THR A 1 74 ? -11.309 -2.763 10.317 1.00 92.25 74 THR A C 1
ATOM 566 O O . THR A 1 74 ? -11.147 -2.164 11.380 1.00 92.25 74 THR A O 1
ATOM 569 N N . CYS A 1 75 ? -11.628 -2.145 9.183 1.00 91.31 75 CYS A N 1
ATOM 570 C CA . CYS A 1 75 ? -11.869 -0.717 9.024 1.00 91.31 75 CYS A CA 1
ATOM 571 C C . CYS A 1 75 ? -13.004 -0.212 9.932 1.00 91.31 75 CYS A C 1
ATOM 573 O O . CYS A 1 75 ? -12.852 0.786 10.637 1.00 91.31 75 CYS A O 1
ATOM 575 N N . ASN A 1 76 ? -14.138 -0.914 9.942 1.00 89.25 76 ASN A N 1
ATOM 576 C CA . ASN A 1 76 ? -15.281 -0.550 10.779 1.00 89.25 76 ASN A CA 1
ATOM 577 C C . ASN A 1 76 ? -14.990 -0.772 12.268 1.00 89.25 76 ASN A C 1
ATOM 579 O O . ASN A 1 76 ? -15.236 0.130 13.066 1.00 89.25 76 ASN A O 1
ATOM 583 N N . GLY A 1 77 ? -14.362 -1.895 12.633 1.00 87.50 77 GLY A N 1
ATOM 584 C CA . GLY A 1 77 ? -13.972 -2.168 14.020 1.00 87.50 77 GLY A CA 1
ATOM 585 C C . GLY A 1 77 ? -13.017 -1.110 14.588 1.00 87.50 77 GLY A C 1
ATOM 586 O O . GLY A 1 77 ? -13.142 -0.707 15.746 1.00 87.50 77 GLY A O 1
ATOM 587 N N . ARG A 1 78 ? -12.102 -0.571 13.765 1.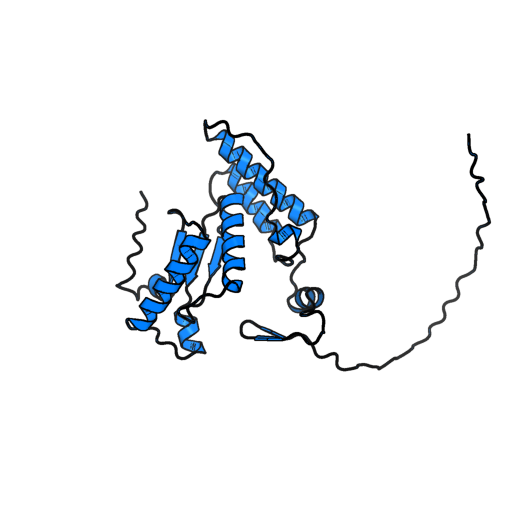00 85.44 78 ARG A N 1
ATOM 588 C CA . ARG A 1 78 ? -11.244 0.554 14.171 1.00 85.44 78 ARG A CA 1
ATOM 589 C C . ARG A 1 78 ? -12.051 1.812 14.471 1.00 85.44 78 ARG A C 1
ATOM 591 O O . ARG A 1 78 ? -11.748 2.496 15.454 1.00 85.44 78 ARG A O 1
ATOM 598 N N . LYS A 1 79 ? -13.015 2.135 13.604 1.00 83.19 79 LYS A N 1
ATOM 599 C CA . LYS A 1 79 ? -13.867 3.322 13.722 1.00 83.19 79 LYS A CA 1
ATOM 600 C C . LYS A 1 79 ? -14.730 3.249 14.980 1.00 83.19 79 LYS A C 1
ATOM 602 O O . LYS A 1 79 ? -14.750 4.212 15.738 1.00 83.19 79 LYS A O 1
ATOM 607 N N . GLU A 1 80 ? -15.341 2.099 15.247 1.00 84.19 80 GLU A N 1
ATOM 608 C CA . GLU A 1 80 ? -16.103 1.840 16.476 1.00 84.19 80 GLU A CA 1
ATOM 609 C C . GLU A 1 80 ? -15.234 2.040 17.725 1.00 84.19 80 GLU A C 1
ATOM 611 O O . GLU A 1 80 ? -15.608 2.774 18.639 1.00 84.19 80 GLU A O 1
ATOM 616 N N . HIS A 1 81 ? -14.020 1.479 17.732 1.00 79.88 81 HIS A N 1
ATOM 617 C CA . HIS A 1 81 ? -13.080 1.675 18.836 1.00 79.88 81 HIS A CA 1
ATOM 618 C C . HIS A 1 81 ? -12.635 3.144 18.980 1.00 79.88 81 HIS A C 1
ATOM 620 O O . HIS A 1 81 ? -12.407 3.611 20.093 1.00 79.88 81 HIS A O 1
ATOM 626 N N . ALA A 1 82 ? -12.478 3.893 17.881 1.00 77.75 82 ALA A N 1
ATOM 627 C CA . ALA A 1 82 ? -12.137 5.318 17.933 1.00 77.75 82 ALA A CA 1
ATOM 628 C C . ALA A 1 82 ? -13.281 6.154 18.531 1.00 77.75 82 ALA A C 1
ATOM 630 O O . ALA A 1 82 ? -13.034 6.999 19.392 1.00 77.75 82 ALA A O 1
ATOM 631 N N . GLN A 1 83 ? -14.518 5.877 18.113 1.00 71.00 83 GLN A N 1
ATOM 632 C CA . GLN A 1 83 ? -15.719 6.567 18.581 1.00 71.00 83 GLN A CA 1
ATOM 633 C C . GLN A 1 83 ? -16.014 6.281 20.056 1.00 71.00 83 GLN A C 1
ATOM 635 O O . GLN A 1 83 ? -16.370 7.199 20.783 1.00 71.00 83 GLN A O 1
ATOM 640 N N . ALA A 1 84 ? -15.780 5.056 20.538 1.00 67.69 84 ALA A N 1
ATOM 641 C CA . ALA A 1 84 ? -15.919 4.731 21.961 1.00 67.69 84 ALA A CA 1
ATOM 642 C C . ALA A 1 84 ? -14.987 5.570 22.861 1.00 67.69 84 ALA A C 1
ATOM 644 O O . ALA A 1 84 ? -15.308 5.835 24.017 1.00 67.69 84 ALA A O 1
ATOM 645 N N . THR A 1 85 ? -13.840 6.008 22.332 1.00 65.75 85 THR A N 1
ATOM 646 C CA . THR A 1 85 ? -12.869 6.845 23.055 1.00 65.75 85 THR A CA 1
ATOM 647 C C . THR A 1 85 ? -13.077 8.353 22.891 1.00 65.75 85 THR A C 1
ATOM 649 O O . THR A 1 85 ? -12.495 9.120 23.656 1.00 65.75 85 THR A O 1
ATOM 652 N N . SER A 1 86 ? -13.888 8.807 21.930 1.00 60.69 86 SER A N 1
ATOM 653 C CA . SER A 1 86 ? -14.148 10.232 21.686 1.00 60.69 86 SER A CA 1
ATOM 654 C C . SER A 1 86 ? -15.595 10.594 22.026 1.00 60.69 86 SER A C 1
ATOM 656 O O . SER A 1 86 ? -16.519 10.063 21.426 1.00 60.69 86 SER A O 1
ATOM 658 N N . THR A 1 87 ? -15.817 11.568 22.910 1.00 52.72 87 THR A N 1
ATOM 659 C CA . THR A 1 87 ? -17.150 12.102 23.278 1.00 52.72 87 THR A CA 1
ATOM 660 C C . THR A 1 87 ? -17.879 12.847 22.144 1.00 52.72 87 THR A C 1
ATOM 662 O O . THR A 1 87 ? -18.944 13.421 22.367 1.00 52.72 87 THR A O 1
ATOM 665 N N . ALA A 1 88 ? -17.329 12.850 20.926 1.00 49.50 88 ALA A N 1
ATOM 666 C CA . ALA A 1 88 ? -17.931 13.450 19.744 1.00 49.50 88 ALA A CA 1
ATOM 667 C C . ALA A 1 88 ? -18.855 12.442 19.043 1.00 49.50 88 ALA A C 1
ATOM 669 O O . ALA A 1 88 ? -18.422 11.431 18.491 1.00 49.50 88 ALA A O 1
ATOM 670 N N . GLN A 1 89 ? -20.147 12.745 19.083 1.00 39.72 89 GLN A N 1
ATOM 671 C CA . GLN A 1 89 ? -21.231 11.975 18.489 1.00 39.72 89 GLN A CA 1
ATOM 672 C C . GLN A 1 89 ? -21.274 12.217 16.967 1.00 39.72 89 GLN A C 1
ATOM 674 O O . GLN A 1 89 ? -22.099 12.981 16.478 1.00 39.72 89 GLN A O 1
ATOM 679 N N . GLU A 1 90 ? -20.354 11.614 16.211 1.00 52.84 90 GLU A N 1
ATOM 680 C CA . GLU A 1 90 ? -20.445 11.562 14.744 1.00 52.84 90 GLU A CA 1
ATOM 681 C C . GLU A 1 90 ? -21.237 10.324 14.307 1.00 52.84 90 GLU A C 1
ATOM 683 O O . GLU A 1 90 ? -20.957 9.210 14.758 1.00 52.84 90 GLU A O 1
ATOM 688 N N . GLU A 1 91 ? -22.218 10.511 13.414 1.00 48.09 91 GLU A N 1
ATOM 689 C CA . GLU A 1 91 ? -23.037 9.432 12.853 1.00 48.09 91 GLU A CA 1
ATOM 690 C C . GLU A 1 91 ? -22.152 8.271 12.367 1.00 48.09 91 GLU A C 1
ATOM 692 O O . GLU A 1 91 ? -21.290 8.415 11.491 1.00 48.09 91 GLU A O 1
ATOM 697 N N . ALA A 1 92 ? -22.358 7.097 12.968 1.00 52.31 92 ALA A N 1
ATOM 698 C CA . ALA A 1 92 ? -21.631 5.865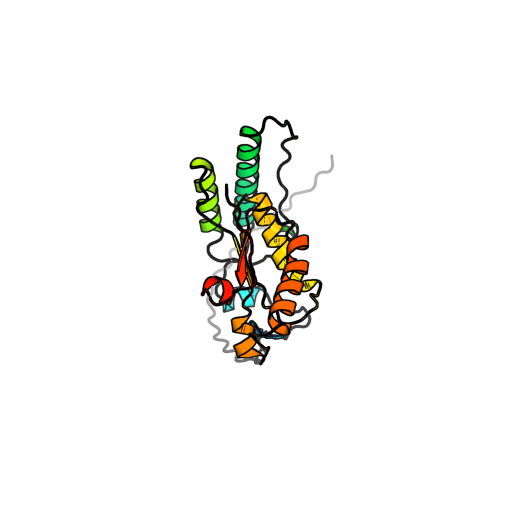 12.691 1.00 52.31 92 ALA A CA 1
ATOM 699 C C . ALA A 1 92 ? -22.019 5.289 11.315 1.00 52.31 92 ALA A C 1
ATOM 701 O O . ALA A 1 92 ? -22.655 4.247 11.196 1.00 52.31 92 ALA A O 1
ATOM 702 N N . GLY A 1 93 ? -21.646 5.986 10.242 1.00 60.91 93 GLY A N 1
ATOM 703 C CA . GLY A 1 93 ? -21.702 5.451 8.887 1.00 60.91 93 GLY A CA 1
ATOM 704 C C . GLY A 1 93 ? -20.604 4.407 8.675 1.00 60.91 93 GLY A C 1
ATOM 705 O O . GLY A 1 93 ? -19.446 4.645 9.035 1.00 60.91 93 GLY A O 1
ATOM 706 N N . ARG A 1 94 ? -20.953 3.270 8.066 1.00 67.75 94 ARG A N 1
ATOM 707 C CA . ARG A 1 94 ? -20.010 2.228 7.627 1.00 67.75 94 ARG A CA 1
ATOM 708 C C . ARG A 1 94 ? -18.944 2.840 6.712 1.00 67.75 94 ARG A C 1
ATOM 710 O O . ARG A 1 94 ? -19.269 3.590 5.791 1.00 67.75 94 ARG A O 1
ATOM 717 N N . MET A 1 95 ? -17.671 2.551 6.968 1.00 75.38 95 MET A N 1
ATOM 718 C CA . MET A 1 95 ? -16.576 3.072 6.154 1.00 75.38 95 MET A CA 1
ATOM 719 C C . MET A 1 95 ? -16.525 2.333 4.817 1.00 75.38 95 MET A C 1
ATOM 721 O O . MET A 1 95 ? -16.205 1.150 4.762 1.00 75.38 95 MET A O 1
ATOM 725 N N . ALA A 1 96 ? -16.826 3.043 3.731 1.00 83.06 96 ALA A N 1
ATOM 726 C CA . ALA A 1 96 ? -16.762 2.478 2.390 1.00 83.06 96 ALA A CA 1
ATOM 727 C C . ALA A 1 96 ? -15.310 2.211 1.960 1.00 83.06 96 ALA A C 1
ATOM 729 O O . ALA A 1 96 ? -14.428 3.059 2.135 1.00 83.06 96 ALA A O 1
ATOM 730 N N . LEU A 1 97 ? -15.076 1.058 1.324 1.00 90.69 97 LEU A N 1
ATOM 731 C CA . LEU A 1 97 ? -13.768 0.724 0.766 1.00 90.69 97 LEU A CA 1
ATOM 732 C C . LEU A 1 97 ? -13.336 1.717 -0.320 1.00 90.69 97 LEU A C 1
ATOM 734 O O . LEU A 1 97 ? -14.129 2.152 -1.175 1.00 90.69 97 LEU A O 1
ATOM 738 N N . HIS A 1 98 ? -12.040 2.038 -0.320 1.00 93.12 98 HIS A N 1
ATOM 739 C CA . HIS A 1 98 ? -11.452 2.922 -1.318 1.00 93.12 98 HIS A CA 1
ATOM 740 C C . HIS A 1 98 ? -11.734 2.408 -2.735 1.00 93.12 98 HIS A C 1
ATOM 742 O O . HIS A 1 98 ? -11.717 1.207 -3.009 1.00 93.12 98 HIS A O 1
ATOM 748 N N . HIS A 1 99 ? -11.973 3.324 -3.674 1.00 94.06 99 HIS A N 1
ATOM 749 C CA . HIS A 1 99 ? -12.313 2.962 -5.052 1.00 94.06 99 HIS A CA 1
ATOM 750 C C . HIS A 1 99 ? -11.198 2.178 -5.763 1.00 94.06 99 HIS A C 1
ATOM 752 O O . HIS A 1 99 ? -11.475 1.506 -6.749 1.00 94.06 99 HIS A O 1
ATOM 758 N N . PHE A 1 100 ? -9.961 2.222 -5.256 1.00 95.06 100 PHE A N 1
ATOM 759 C CA . PHE A 1 100 ? -8.866 1.389 -5.758 1.00 95.06 100 PHE A CA 1
ATOM 760 C C . PHE A 1 100 ? -9.098 -0.108 -5.543 1.00 95.06 100 PHE A C 1
ATOM 762 O O . PHE A 1 100 ? -8.745 -0.889 -6.419 1.00 95.06 100 PHE A O 1
ATOM 769 N N . PHE A 1 101 ? -9.735 -0.496 -4.439 1.00 94.12 101 PHE A N 1
ATOM 770 C CA . PHE A 1 101 ? -10.126 -1.884 -4.204 1.00 94.12 101 PHE A CA 1
ATOM 771 C C . PHE A 1 101 ? -11.350 -2.247 -5.048 1.00 94.12 101 PHE A C 1
ATOM 773 O O . PHE A 1 101 ? -11.316 -3.194 -5.822 1.00 94.12 101 PHE A O 1
ATOM 780 N N .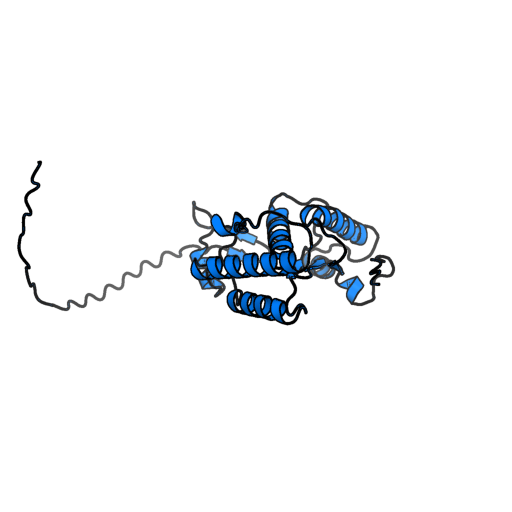 ARG A 1 102 ? -12.395 -1.407 -5.016 1.00 91.38 102 ARG A N 1
ATOM 781 C CA . ARG A 1 102 ? -13.651 -1.647 -5.757 1.00 91.38 102 ARG A CA 1
ATOM 782 C C . ARG A 1 102 ? -13.489 -1.721 -7.279 1.00 91.38 102 ARG A C 1
ATOM 784 O O . ARG A 1 102 ? -14.327 -2.304 -7.952 1.00 91.38 102 ARG A O 1
ATOM 791 N N . ARG A 1 103 ? -12.461 -1.071 -7.830 1.00 93.94 103 ARG A N 1
ATOM 792 C CA . ARG A 1 103 ? -12.170 -1.052 -9.274 1.00 93.94 103 ARG A CA 1
ATOM 793 C C . ARG A 1 103 ? -11.038 -2.003 -9.674 1.00 93.94 103 ARG A C 1
ATOM 795 O O . ARG A 1 103 ? -10.628 -1.955 -10.826 1.00 93.94 103 ARG A O 1
ATOM 802 N N . GLY A 1 104 ? -10.498 -2.801 -8.747 1.00 92.56 104 GLY A N 1
ATOM 803 C CA . GLY A 1 104 ? -9.385 -3.712 -9.037 1.00 92.56 104 GLY A CA 1
ATOM 804 C C . GLY A 1 104 ? -8.085 -3.005 -9.442 1.00 92.56 104 GLY A C 1
ATOM 805 O O . GLY A 1 104 ? -7.289 -3.561 -10.186 1.00 92.56 104 GLY A O 1
ATOM 806 N N . ILE A 1 105 ? -7.861 -1.767 -8.983 1.00 94.00 105 ILE A N 1
ATOM 807 C CA . ILE A 1 105 ? -6.576 -1.068 -9.175 1.00 94.00 105 ILE A CA 1
ATOM 808 C C . ILE A 1 105 ? -5.522 -1.680 -8.247 1.00 94.00 105 ILE A C 1
ATOM 810 O O . ILE A 1 105 ? -4.376 -1.876 -8.642 1.00 94.00 105 ILE A O 1
ATOM 814 N N . VAL A 1 106 ? -5.922 -2.007 -7.015 1.00 95.00 106 VAL A N 1
ATOM 815 C CA . VAL A 1 106 ? -5.153 -2.870 -6.112 1.00 95.00 106 VAL A CA 1
ATOM 816 C C . VAL A 1 106 ? -5.723 -4.271 -6.257 1.00 95.00 106 VAL A C 1
ATOM 818 O O . VAL A 1 106 ? -6.800 -4.556 -5.743 1.00 95.00 106 VAL A O 1
ATOM 821 N N . PHE A 1 107 ? -5.021 -5.108 -7.014 1.00 94.38 107 PHE A N 1
ATOM 822 C CA . PHE A 1 107 ? -5.513 -6.419 -7.442 1.00 94.38 107 PHE A CA 1
ATOM 823 C C . PHE A 1 107 ? -4.731 -7.590 -6.844 1.00 94.38 107 PHE A C 1
ATOM 825 O O . PHE A 1 107 ? -5.160 -8.730 -6.974 1.00 94.38 107 PHE A O 1
ATOM 832 N N . SER A 1 108 ? -3.583 -7.334 -6.211 1.00 95.62 108 SER A N 1
ATOM 833 C CA . SER A 1 108 ? -2.710 -8.380 -5.679 1.00 95.62 108 SER A CA 1
ATOM 834 C C . SER A 1 108 ? -2.178 -8.047 -4.292 1.00 95.62 108 SER A C 1
ATOM 836 O O . SER A 1 108 ? -2.065 -6.874 -3.926 1.00 95.62 108 SER A O 1
ATOM 838 N N . HIS A 1 109 ? -1.840 -9.083 -3.528 1.00 96.12 109 HIS A N 1
ATOM 839 C CA . HIS A 1 109 ? -1.242 -8.962 -2.207 1.00 96.12 109 HIS A CA 1
ATOM 840 C C . HIS A 1 109 ? -0.337 -10.156 -1.852 1.00 96.12 109 HIS A C 1
ATOM 842 O O . HIS A 1 109 ? -0.252 -11.150 -2.573 1.00 96.12 109 HIS A O 1
ATOM 848 N N . ARG A 1 110 ? 0.347 -10.042 -0.706 1.00 95.56 110 ARG A N 1
ATOM 849 C CA . ARG A 1 110 ? 1.045 -11.128 -0.000 1.00 95.56 110 ARG A CA 1
ATOM 850 C C . ARG A 1 110 ? 0.799 -10.965 1.489 1.00 95.56 110 ARG A C 1
ATOM 852 O O . ARG A 1 110 ? 0.961 -9.855 1.988 1.00 95.56 110 ARG A O 1
ATOM 859 N N . ASP A 1 111 ? 0.352 -12.024 2.156 1.00 94.75 111 ASP A N 1
ATOM 860 C CA . ASP A 1 111 ? 0.113 -12.059 3.608 1.00 94.75 111 ASP A CA 1
ATOM 861 C C . ASP A 1 111 ? -0.785 -10.931 4.155 1.00 94.75 111 ASP A C 1
ATOM 863 O O . ASP A 1 111 ? -0.762 -10.615 5.346 1.00 94.75 111 ASP A O 1
ATOM 867 N N . PHE A 1 112 ? -1.615 -10.312 3.306 1.00 95.06 112 PHE A N 1
ATOM 868 C CA . PHE A 1 112 ? -2.446 -9.182 3.720 1.00 95.06 112 PHE A CA 1
ATOM 869 C C . PHE A 1 112 ? -3.527 -9.608 4.714 1.00 95.06 112 PHE A C 1
ATOM 871 O O . PHE A 1 112 ? -3.789 -8.879 5.664 1.00 95.06 112 PHE A O 1
ATOM 878 N N . GLY A 1 113 ? -4.085 -10.815 4.566 1.00 94.06 113 GLY A N 1
ATOM 879 C CA . GLY A 1 113 ? -5.000 -11.391 5.555 1.00 94.06 113 GLY A CA 1
ATOM 880 C C . GLY A 1 113 ? -4.363 -11.487 6.945 1.00 94.06 113 GLY A C 1
ATOM 881 O O . GLY A 1 113 ? -4.918 -10.970 7.910 1.00 94.06 113 GLY A O 1
ATOM 882 N N . THR A 1 114 ? -3.152 -12.044 7.027 1.00 93.31 114 THR A N 1
ATOM 883 C CA . THR A 1 114 ? -2.376 -12.134 8.274 1.00 93.31 114 THR A CA 1
ATOM 884 C C . THR A 1 114 ? -2.091 -10.751 8.862 1.00 93.31 114 THR A C 1
ATOM 886 O O . THR A 1 114 ? -2.228 -10.541 10.067 1.00 93.31 114 THR A O 1
ATOM 889 N N . ALA A 1 115 ? -1.741 -9.777 8.016 1.00 93.12 115 ALA A N 1
ATOM 890 C CA . ALA A 1 115 ? -1.525 -8.403 8.455 1.00 93.12 115 ALA A CA 1
ATOM 891 C C . ALA A 1 115 ? -2.802 -7.783 9.051 1.00 93.12 115 ALA A C 1
ATOM 893 O O . ALA A 1 115 ? -2.727 -7.133 10.094 1.00 93.12 115 ALA A O 1
ATOM 894 N N . LEU A 1 116 ? -3.973 -8.013 8.445 1.00 93.50 116 LEU A N 1
ATOM 895 C CA . LEU A 1 116 ? -5.255 -7.548 8.985 1.00 93.50 116 LEU A CA 1
ATOM 896 C C . LEU A 1 116 ? -5.560 -8.177 10.347 1.00 93.50 116 LEU A C 1
ATOM 898 O O . LEU A 1 116 ? -5.979 -7.465 11.258 1.00 93.50 116 LEU A O 1
ATOM 902 N N . ASP A 1 117 ? -5.281 -9.466 10.529 1.00 92.88 117 ASP A N 1
ATOM 903 C CA . ASP A 1 117 ? -5.457 -10.139 11.819 1.00 92.88 117 ASP A CA 1
ATOM 904 C C . ASP A 1 117 ? -4.541 -9.536 12.900 1.00 92.88 117 ASP A C 1
ATOM 906 O O . ASP A 1 117 ? -4.986 -9.262 14.021 1.00 92.88 117 ASP A O 1
ATOM 910 N N . CYS A 1 118 ? -3.284 -9.221 12.561 1.00 91.19 118 CYS A N 1
ATOM 911 C CA . CYS A 1 118 ? -2.373 -8.501 13.458 1.00 91.19 118 CYS A CA 1
ATOM 912 C C . CYS A 1 118 ? -2.889 -7.103 13.829 1.00 91.19 118 CYS A C 1
ATOM 914 O O . CYS A 1 118 ? -2.783 -6.690 14.989 1.00 91.19 118 CYS A O 1
ATOM 916 N N . VAL A 1 119 ? -3.460 -6.375 12.866 1.00 91.12 119 VAL A N 1
ATOM 917 C CA . VAL A 1 119 ? -4.053 -5.050 13.093 1.00 91.12 119 VAL A CA 1
ATOM 918 C C . VAL A 1 119 ? -5.278 -5.158 14.000 1.00 91.12 119 VAL A C 1
ATOM 920 O O . VAL A 1 119 ? -5.366 -4.428 14.984 1.00 91.12 119 VAL A O 1
ATOM 923 N N . ARG A 1 120 ? -6.178 -6.115 13.762 1.00 89.75 120 ARG A N 1
ATOM 924 C CA . ARG A 1 120 ? -7.341 -6.359 14.630 1.00 89.75 120 ARG A CA 1
ATOM 925 C C . ARG A 1 120 ? -6.922 -6.677 16.064 1.00 89.75 120 ARG A C 1
ATOM 927 O O . ARG A 1 120 ? -7.476 -6.113 17.003 1.00 89.75 120 ARG A O 1
ATOM 934 N N . ALA A 1 121 ? -5.906 -7.521 16.243 1.00 88.50 121 ALA A N 1
ATOM 935 C CA . ALA A 1 121 ? -5.369 -7.837 17.566 1.00 88.50 121 ALA A CA 1
ATOM 936 C C . ALA A 1 121 ? -4.796 -6.599 18.282 1.00 88.50 121 ALA A C 1
ATOM 938 O O . ALA A 1 121 ? -4.885 -6.502 19.506 1.00 88.50 121 ALA A O 1
ATOM 939 N N . SER A 1 122 ? -4.248 -5.635 17.532 1.00 86.12 122 SER A N 1
ATOM 940 C CA . SER A 1 122 ? -3.729 -4.381 18.093 1.00 86.12 122 SER A CA 1
ATOM 941 C C . SER A 1 122 ? -4.814 -3.476 18.683 1.00 86.12 122 SER A C 1
ATOM 943 O O . SER A 1 122 ? -4.528 -2.692 19.586 1.00 86.12 122 SER A O 1
ATOM 945 N N . PHE A 1 123 ? -6.066 -3.608 18.228 1.00 84.56 123 PHE A N 1
ATOM 946 C CA . PHE A 1 123 ? -7.183 -2.832 18.770 1.00 84.56 123 PHE A CA 1
ATOM 947 C C . PHE A 1 123 ? -7.488 -3.224 20.217 1.00 84.56 123 PHE A C 1
ATOM 949 O O . PHE A 1 123 ? -7.743 -2.351 21.033 1.00 84.56 123 PHE A O 1
ATOM 956 N N . ALA A 1 124 ? -7.385 -4.511 20.564 1.00 82.06 124 ALA A N 1
ATOM 957 C CA . ALA A 1 124 ? -7.622 -4.979 21.930 1.00 82.06 124 ALA A CA 1
ATOM 958 C C . ALA A 1 124 ? -6.531 -4.528 22.916 1.00 82.06 124 ALA A C 1
ATOM 960 O O . ALA A 1 124 ? -6.813 -4.289 24.087 1.00 82.06 124 ALA A O 1
ATOM 961 N N . THR A 1 125 ? -5.278 -4.425 22.459 1.00 82.31 125 THR A N 1
ATOM 962 C CA . THR A 1 125 ? -4.135 -4.062 23.314 1.00 82.31 125 THR A CA 1
ATOM 963 C C . THR A 1 125 ? -3.846 -2.563 23.336 1.00 82.31 125 THR A C 1
ATOM 965 O O . THR A 1 125 ? -3.033 -2.120 24.144 1.00 82.31 125 THR A O 1
ATOM 968 N N . GLY A 1 126 ? -4.443 -1.785 22.425 1.00 77.12 126 GLY A N 1
ATOM 969 C CA . GLY A 1 126 ? -4.179 -0.353 22.255 1.00 77.12 126 GLY A CA 1
ATOM 970 C C . GLY A 1 126 ? -2.768 -0.021 21.747 1.00 77.12 126 GLY A C 1
ATOM 971 O O . GLY A 1 126 ? -2.393 1.147 21.695 1.00 77.12 126 GLY A O 1
ATOM 972 N N . THR A 1 127 ? -1.974 -1.028 21.373 1.00 79.06 127 THR A N 1
ATOM 973 C CA . THR A 1 127 ? -0.575 -0.885 20.946 1.00 79.06 127 THR A CA 1
ATOM 974 C C . THR A 1 127 ? -0.398 -1.385 19.522 1.00 79.06 127 THR A C 1
ATOM 976 O O . THR A 1 127 ? -0.718 -2.533 19.216 1.00 79.06 127 THR A O 1
ATOM 979 N N . HIS A 1 128 ? 0.131 -0.532 18.642 1.00 78.50 128 HIS A N 1
ATOM 980 C CA . HIS A 1 128 ? 0.336 -0.880 17.238 1.00 78.50 128 HIS A CA 1
ATOM 981 C C . HIS A 1 128 ? 1.313 -2.053 17.096 1.00 78.50 128 HIS A C 1
ATOM 983 O O . HIS A 1 128 ? 2.462 -1.978 17.524 1.00 78.50 128 HIS A O 1
ATOM 989 N N . ARG A 1 129 ? 0.847 -3.131 16.457 1.00 80.69 129 ARG A N 1
ATOM 990 C CA . ARG A 1 129 ? 1.647 -4.324 16.118 1.00 80.69 129 ARG A CA 1
ATOM 991 C C . ARG A 1 129 ? 2.075 -4.373 14.652 1.00 80.69 129 ARG A C 1
ATOM 993 O O . ARG A 1 129 ? 2.786 -5.283 14.246 1.00 80.69 129 ARG A O 1
ATOM 1000 N N . ALA A 1 130 ? 1.627 -3.398 13.872 1.00 87.69 130 ALA A N 1
ATOM 1001 C CA . ALA A 1 130 ? 1.927 -3.236 12.462 1.00 87.69 130 ALA A CA 1
ATOM 1002 C C . ALA A 1 130 ? 2.175 -1.752 12.168 1.00 87.69 130 ALA A C 1
ATOM 1004 O O . ALA A 1 130 ? 1.729 -0.875 12.911 1.00 87.69 130 ALA A O 1
ATOM 1005 N N . TYR A 1 131 ? 2.874 -1.480 11.074 1.00 89.81 131 TYR A N 1
ATOM 1006 C CA . TYR A 1 131 ? 3.075 -0.141 10.535 1.00 89.81 131 TYR A CA 1
ATOM 1007 C C . TYR A 1 131 ? 3.032 -0.212 9.010 1.00 89.81 131 TYR A C 1
ATOM 1009 O O . TYR A 1 131 ? 3.265 -1.266 8.417 1.00 89.81 131 TYR A O 1
ATOM 1017 N N . LEU A 1 132 ? 2.702 0.906 8.376 1.00 91.31 132 LEU A N 1
ATOM 1018 C CA . LEU A 1 132 ? 2.718 1.032 6.928 1.00 91.31 132 LEU A CA 1
ATOM 1019 C C . LEU A 1 132 ? 4.105 1.467 6.472 1.00 91.31 132 LEU A C 1
ATOM 1021 O O . LEU A 1 132 ? 4.744 2.319 7.092 1.00 91.31 132 LEU A O 1
ATOM 1025 N N . TYR A 1 133 ? 4.549 0.899 5.360 1.00 91.62 133 TYR A N 1
ATOM 1026 C CA . TYR A 1 133 ? 5.824 1.220 4.747 1.00 91.62 133 TYR A CA 1
ATOM 1027 C C . TYR A 1 133 ? 5.629 1.452 3.255 1.00 91.62 133 TYR A C 1
ATOM 1029 O O . TYR A 1 133 ? 5.046 0.626 2.555 1.00 91.62 133 TYR A O 1
ATOM 1037 N N . THR A 1 134 ? 6.119 2.585 2.770 1.00 90.94 134 THR A N 1
ATOM 1038 C CA . THR A 1 134 ? 6.169 2.898 1.342 1.00 90.94 134 THR A CA 1
ATOM 1039 C C . THR A 1 134 ? 7.431 3.695 1.047 1.00 90.94 134 THR A C 1
ATOM 1041 O O . THR A 1 134 ? 8.127 4.136 1.961 1.00 90.94 134 THR A O 1
ATOM 1044 N N . GLY A 1 135 ? 7.760 3.886 -0.224 1.00 86.69 135 GLY A N 1
ATOM 1045 C CA . GLY A 1 135 ? 8.976 4.593 -0.588 1.00 86.69 135 GLY A CA 1
ATOM 1046 C C . GLY A 1 135 ? 8.894 5.289 -1.928 1.00 86.69 135 GLY A C 1
ATOM 1047 O O . GLY A 1 135 ? 8.056 4.979 -2.779 1.00 86.69 135 GLY A O 1
ATOM 1048 N N . ARG A 1 136 ? 9.792 6.255 -2.115 1.00 85.25 136 ARG A N 1
ATOM 1049 C CA . ARG A 1 136 ? 9.916 6.997 -3.363 1.00 85.25 136 ARG A CA 1
ATOM 1050 C C . ARG A 1 136 ? 11.362 7.355 -3.660 1.00 85.25 136 ARG A C 1
ATOM 1052 O O . ARG A 1 136 ? 11.950 8.216 -3.017 1.00 85.25 136 ARG A O 1
ATOM 1059 N N . GLY A 1 137 ? 11.902 6.756 -4.718 1.00 81.19 137 GLY A N 1
ATOM 1060 C CA . GLY A 1 137 ? 13.205 7.138 -5.250 1.00 81.19 137 GLY A CA 1
ATOM 1061 C C . GLY A 1 137 ? 13.183 8.556 -5.851 1.00 81.19 137 GLY A C 1
ATOM 1062 O O . GLY A 1 137 ? 12.429 8.781 -6.805 1.00 81.19 137 GLY A O 1
ATOM 1063 N N . PRO A 1 138 ? 14.002 9.502 -5.356 1.00 73.81 138 PRO A N 1
ATOM 1064 C CA . PRO A 1 138 ? 14.055 10.877 -5.852 1.00 73.81 138 PRO A CA 1
ATOM 1065 C C . PRO A 1 138 ? 14.831 10.938 -7.178 1.00 73.81 138 PRO A C 1
ATOM 1067 O O . PRO A 1 138 ? 16.023 11.218 -7.218 1.00 73.81 138 PRO A O 1
ATOM 1070 N N . SER A 1 139 ? 14.167 10.617 -8.292 1.00 66.25 139 SER A N 1
ATOM 1071 C CA . SER A 1 139 ? 14.810 10.545 -9.616 1.00 66.25 139 SER A CA 1
ATOM 1072 C C . SER A 1 139 ? 14.701 11.823 -10.456 1.00 66.25 139 SER A C 1
ATOM 1074 O O . SER A 1 139 ? 15.459 11.981 -11.407 1.00 66.25 139 SER A O 1
ATOM 1076 N N . ALA A 1 140 ? 13.738 12.701 -10.163 1.00 67.75 140 ALA A N 1
ATOM 1077 C CA . ALA A 1 140 ? 13.489 13.946 -10.893 1.00 67.75 140 ALA A CA 1
ATOM 1078 C C . ALA A 1 140 ? 12.812 14.982 -9.980 1.00 67.75 140 ALA A C 1
ATOM 1080 O O . ALA A 1 140 ? 12.253 14.621 -8.942 1.00 67.75 140 ALA A O 1
ATOM 1081 N N . GLN A 1 141 ? 12.855 16.259 -10.373 1.00 64.00 141 GLN A N 1
ATOM 1082 C CA . GLN A 1 141 ? 12.195 17.349 -9.639 1.00 64.00 141 GLN A CA 1
ATOM 1083 C C . GLN A 1 141 ? 10.664 17.283 -9.724 1.00 64.00 141 GLN A C 1
ATOM 1085 O O . GLN A 1 141 ? 9.993 17.746 -8.810 1.00 64.00 141 GLN A O 1
ATOM 1090 N N . SER A 1 142 ? 10.103 16.709 -10.794 1.00 67.06 142 SER A N 1
ATOM 1091 C CA . SER A 1 142 ? 8.656 16.644 -11.000 1.00 67.06 142 SER A CA 1
ATOM 1092 C C . SER A 1 142 ? 8.097 15.232 -10.815 1.00 67.06 142 SER A C 1
ATOM 1094 O O . SER A 1 142 ? 8.656 14.230 -11.271 1.00 67.06 142 SER A O 1
ATOM 1096 N N . MET A 1 143 ? 6.946 15.157 -10.146 1.00 76.75 143 MET A N 1
ATOM 1097 C CA . MET A 1 143 ? 6.106 13.964 -10.082 1.00 76.75 143 MET A CA 1
ATOM 1098 C C . MET A 1 143 ? 5.009 14.055 -11.147 1.00 76.75 143 MET A C 1
ATOM 1100 O O . MET A 1 143 ? 4.409 15.107 -11.338 1.00 76.75 143 MET A O 1
ATOM 1104 N N . HIS A 1 144 ? 4.707 12.939 -11.811 1.00 83.75 144 HIS A N 1
ATOM 1105 C CA . HIS A 1 144 ? 3.490 12.794 -12.610 1.00 83.75 144 HIS A CA 1
ATOM 1106 C C . HIS A 1 144 ? 2.371 12.130 -11.796 1.00 83.75 144 HIS A C 1
ATOM 1108 O O . HIS A 1 144 ? 2.636 11.444 -10.806 1.00 83.75 144 HIS A O 1
ATOM 1114 N N . THR A 1 145 ? 1.129 12.237 -12.272 1.00 85.56 145 THR A N 1
ATOM 1115 C CA . THR A 1 145 ? -0.085 11.711 -11.617 1.00 85.56 145 THR A CA 1
ATOM 1116 C C . THR A 1 145 ? 0.008 10.232 -11.230 1.00 85.56 145 THR A C 1
ATOM 1118 O O . THR A 1 145 ? -0.538 9.828 -10.208 1.00 85.56 145 THR A O 1
ATOM 1121 N N . GLY A 1 146 ? 0.758 9.421 -11.986 1.00 85.69 146 GLY A N 1
ATOM 1122 C CA . GLY A 1 146 ? 0.989 8.012 -11.643 1.00 85.69 146 GLY A CA 1
ATOM 1123 C C . GLY A 1 146 ? 1.634 7.788 -10.265 1.00 85.69 146 GLY A C 1
ATOM 1124 O O . GLY A 1 146 ? 1.332 6.797 -9.610 1.00 85.69 146 GLY A O 1
ATOM 1125 N N . HIS A 1 147 ? 2.455 8.723 -9.769 1.00 86.31 147 HIS A N 1
ATOM 1126 C CA . HIS A 1 147 ? 3.059 8.602 -8.438 1.00 86.31 147 HIS A CA 1
ATOM 1127 C C . HIS A 1 147 ? 2.069 8.871 -7.305 1.00 86.31 147 HIS A C 1
ATOM 1129 O O . HIS A 1 147 ? 2.357 8.528 -6.165 1.00 86.31 147 HIS A O 1
ATOM 1135 N N . CYS A 1 148 ? 0.911 9.467 -7.592 1.00 87.00 148 CYS A N 1
ATOM 1136 C CA . CYS A 1 148 ? -0.088 9.749 -6.570 1.00 87.00 148 CYS A CA 1
ATOM 1137 C C . CYS A 1 148 ? -0.797 8.473 -6.098 1.00 87.00 148 CYS A C 1
ATOM 1139 O O . CYS A 1 148 ? -1.236 8.423 -4.954 1.00 87.00 148 CYS A O 1
ATOM 1141 N N . ILE A 1 149 ? -0.896 7.435 -6.940 1.00 91.06 149 ILE A N 1
ATOM 1142 C CA . ILE A 1 149 ? -1.680 6.225 -6.639 1.00 91.06 149 ILE A CA 1
ATOM 1143 C C . ILE A 1 149 ? -1.187 5.511 -5.364 1.00 91.06 149 ILE A C 1
ATOM 1145 O O . ILE A 1 149 ? -2.011 5.309 -4.468 1.00 91.06 149 ILE A O 1
ATOM 1149 N N . PRO A 1 150 ? 0.115 5.190 -5.191 1.00 91.00 150 PRO A N 1
ATOM 1150 C CA . PRO A 1 150 ? 0.587 4.538 -3.968 1.00 91.00 150 PRO A CA 1
ATOM 1151 C C . PRO A 1 150 ? 0.396 5.400 -2.715 1.00 91.00 150 PRO A C 1
ATOM 1153 O O . PRO A 1 150 ? 0.018 4.881 -1.667 1.00 91.00 150 PRO A O 1
ATOM 1156 N N . PHE A 1 151 ? 0.602 6.719 -2.808 1.00 89.56 151 PHE A N 1
ATOM 1157 C CA . PHE A 1 151 ? 0.442 7.624 -1.665 1.00 89.56 151 PHE A CA 1
ATOM 1158 C C . PHE A 1 151 ? -1.018 7.794 -1.248 1.00 89.56 151 PHE A C 1
ATOM 1160 O O . PHE A 1 151 ? -1.312 7.752 -0.057 1.00 89.56 151 PHE A O 1
ATOM 1167 N N . LEU A 1 152 ? -1.941 7.918 -2.205 1.00 90.38 152 LEU A N 1
ATOM 1168 C CA . LEU A 1 152 ? -3.377 7.981 -1.923 1.00 90.38 152 LEU A CA 1
ATOM 1169 C C . LEU A 1 152 ? -3.879 6.683 -1.281 1.00 90.38 152 LEU A C 1
ATOM 1171 O O . LEU A 1 152 ? -4.649 6.732 -0.324 1.00 90.38 152 LEU A O 1
ATOM 1175 N N . LEU A 1 153 ? -3.403 5.529 -1.761 1.00 92.19 153 LEU A N 1
ATOM 1176 C CA . LEU A 1 153 ? -3.712 4.238 -1.149 1.00 92.19 153 LEU A CA 1
ATOM 1177 C C . LEU A 1 153 ? -3.180 4.155 0.283 1.00 92.19 153 LEU A C 1
ATOM 1179 O O . LEU A 1 153 ? -3.906 3.764 1.192 1.00 92.19 153 LEU A O 1
ATOM 1183 N N . THR A 1 154 ? -1.917 4.530 0.481 1.00 91.31 154 THR A N 1
ATOM 1184 C CA . THR A 1 154 ? -1.259 4.441 1.788 1.00 91.31 154 THR A CA 1
ATOM 1185 C C . THR A 1 154 ? -1.914 5.377 2.798 1.00 91.31 154 THR A C 1
ATOM 1187 O O . THR A 1 154 ? -2.137 4.980 3.937 1.00 91.31 154 THR A O 1
ATOM 1190 N N . ARG A 1 155 ? -2.296 6.587 2.372 1.00 88.12 155 ARG A N 1
ATOM 1191 C CA . ARG A 1 155 ? -3.087 7.519 3.179 1.00 88.12 155 ARG A CA 1
ATOM 1192 C C . ARG A 1 155 ? -4.422 6.910 3.587 1.00 88.12 155 ARG A C 1
ATOM 1194 O O . ARG A 1 155 ? -4.753 6.913 4.764 1.00 88.12 155 ARG A O 1
ATOM 1201 N N . TYR A 1 156 ? -5.168 6.356 2.630 1.00 90.56 156 TYR A N 1
ATOM 1202 C CA . TYR A 1 156 ? -6.430 5.690 2.937 1.00 90.56 156 TYR A CA 1
ATOM 1203 C C . TYR A 1 156 ? -6.238 4.579 3.977 1.00 90.56 156 TYR A C 1
ATOM 1205 O O . TYR A 1 156 ? -6.977 4.531 4.952 1.00 90.56 156 TYR A O 1
ATOM 1213 N N . LEU A 1 157 ? -5.233 3.716 3.801 1.00 91.62 157 LEU A N 1
ATOM 1214 C CA . LEU A 1 157 ? -4.944 2.634 4.743 1.00 91.62 157 LEU A CA 1
ATOM 1215 C C . LEU A 1 157 ? -4.519 3.159 6.116 1.00 91.62 157 LEU A C 1
ATOM 1217 O O . LEU A 1 157 ? -4.891 2.577 7.131 1.00 91.62 157 LEU A O 1
ATOM 1221 N N . GLN A 1 158 ? -3.769 4.259 6.164 1.00 88.19 158 GLN A N 1
ATOM 1222 C CA . GLN A 1 158 ? -3.402 4.905 7.415 1.00 88.19 158 GLN A CA 1
ATOM 1223 C C . GLN A 1 158 ? -4.635 5.401 8.166 1.00 88.19 158 GLN A C 1
ATOM 1225 O O . GLN A 1 158 ? -4.777 5.088 9.345 1.00 88.19 158 GLN A O 1
ATOM 1230 N N . ASP A 1 159 ? -5.508 6.154 7.501 1.00 86.62 159 ASP A N 1
ATOM 1231 C CA . ASP A 1 159 ? -6.707 6.710 8.128 1.00 86.62 159 ASP A CA 1
ATOM 1232 C C . ASP A 1 159 ? -7.665 5.583 8.544 1.00 86.62 159 ASP A C 1
ATOM 1234 O O . ASP A 1 159 ? -8.217 5.593 9.644 1.00 86.62 159 ASP A O 1
ATOM 1238 N N . ALA A 1 160 ? -7.802 4.566 7.691 1.00 88.94 160 ALA A N 1
ATOM 1239 C CA . ALA A 1 160 ? -8.720 3.457 7.896 1.00 88.94 160 ALA A CA 1
ATOM 1240 C C . ALA A 1 160 ? -8.287 2.489 9.009 1.00 88.94 160 ALA A C 1
ATOM 1242 O O . ALA A 1 160 ? -9.122 2.002 9.771 1.00 88.94 160 ALA A O 1
ATOM 1243 N N . LEU A 1 161 ? -6.987 2.197 9.107 1.00 88.88 161 LEU A N 1
ATOM 1244 C CA . LEU A 1 161 ? -6.436 1.239 10.074 1.00 88.88 161 LEU A CA 1
ATOM 1245 C C . LEU A 1 161 ? -5.837 1.929 11.309 1.00 88.88 161 LEU A C 1
ATOM 1247 O O . LEU A 1 161 ? -5.595 1.287 12.330 1.00 88.88 161 LEU A O 1
ATOM 1251 N N . GLY A 1 162 ? -5.603 3.240 11.238 1.00 85.75 162 GLY A N 1
ATOM 1252 C CA . GLY A 1 162 ? -4.980 4.033 12.293 1.00 85.75 162 GLY A CA 1
ATOM 1253 C C . GLY A 1 162 ? -3.517 3.672 12.551 1.00 85.75 162 GLY A C 1
ATOM 1254 O O . GLY A 1 162 ? -3.093 3.729 13.702 1.00 85.75 162 GLY A O 1
ATOM 1255 N N . LEU A 1 163 ? -2.766 3.255 11.528 1.00 87.44 163 LEU A N 1
ATOM 1256 C CA . LEU A 1 163 ? -1.384 2.778 11.670 1.00 87.44 163 LEU A CA 1
ATOM 1257 C C . LEU A 1 163 ? -0.340 3.895 11.481 1.00 87.44 163 LEU A C 1
ATOM 1259 O O . LEU A 1 163 ? -0.550 4.813 10.679 1.00 87.44 163 LEU A O 1
ATOM 1263 N N . PRO A 1 164 ? 0.822 3.804 12.157 1.00 87.69 164 PRO A N 1
ATOM 1264 C CA . PRO A 1 164 ? 1.965 4.659 11.850 1.00 87.69 164 PRO A CA 1
ATOM 1265 C C . PRO A 1 164 ? 2.505 4.346 10.447 1.00 87.69 164 PRO A C 1
ATOM 1267 O O . PRO A 1 164 ? 2.448 3.201 9.997 1.00 87.69 164 PRO A O 1
ATOM 1270 N N . LEU A 1 165 ? 3.032 5.361 9.759 1.00 86.56 165 LEU A N 1
ATOM 1271 C CA . LEU A 1 165 ? 3.541 5.251 8.389 1.00 86.56 165 LEU A CA 1
ATOM 1272 C C . LEU A 1 165 ? 4.995 5.724 8.309 1.00 86.56 165 LEU A C 1
ATOM 1274 O O . LEU A 1 165 ? 5.341 6.815 8.766 1.00 86.56 165 LEU A O 1
ATOM 1278 N N . VAL A 1 166 ? 5.825 4.905 7.671 1.00 88.00 166 VAL A N 1
ATOM 1279 C CA . VAL A 1 166 ? 7.214 5.203 7.328 1.00 88.00 166 VAL A CA 1
ATOM 1280 C C . VAL A 1 166 ? 7.326 5.377 5.816 1.00 88.00 166 VAL A C 1
ATOM 1282 O O . VAL A 1 166 ? 6.898 4.508 5.053 1.00 88.00 166 VAL A O 1
ATOM 1285 N N . ILE A 1 167 ? 7.910 6.497 5.385 1.00 86.19 167 ILE A N 1
ATOM 1286 C CA . ILE A 1 167 ? 8.180 6.775 3.969 1.00 86.19 167 ILE A CA 1
ATOM 1287 C C . ILE A 1 167 ? 9.692 6.802 3.755 1.00 86.19 167 ILE A C 1
ATOM 1289 O O . ILE A 1 167 ? 10.381 7.685 4.273 1.00 86.19 167 ILE A O 1
ATOM 1293 N N . GLN A 1 168 ? 10.204 5.841 2.986 1.00 84.88 168 GLN A N 1
ATOM 1294 C CA . GLN A 1 168 ? 11.616 5.785 2.617 1.00 84.88 168 GLN A CA 1
ATOM 1295 C C . GLN A 1 168 ? 11.899 6.632 1.373 1.00 84.88 168 GLN A C 1
ATOM 1297 O O . GLN A 1 168 ? 11.220 6.516 0.350 1.00 84.88 168 GLN A O 1
ATOM 1302 N N . MET A 1 169 ? 12.963 7.427 1.432 1.00 82.25 169 MET A N 1
ATOM 1303 C CA . MET A 1 169 ? 13.528 8.131 0.284 1.00 82.25 169 MET A CA 1
ATOM 1304 C C . MET A 1 169 ? 14.897 7.515 -0.050 1.00 82.25 169 MET A C 1
ATOM 1306 O O . MET A 1 169 ? 15.897 7.979 0.498 1.00 82.25 169 MET A O 1
ATOM 1310 N N . PRO A 1 170 ? 14.964 6.467 -0.900 1.00 77.12 170 PRO A N 1
ATOM 1311 C CA . PRO A 1 170 ? 16.223 5.815 -1.260 1.00 77.12 170 PRO A CA 1
ATOM 1312 C C . PRO A 1 170 ? 17.021 6.679 -2.249 1.00 77.12 170 PRO A C 1
ATOM 1314 O O . PRO A 1 170 ? 16.950 6.523 -3.471 1.00 77.12 170 PRO A O 1
ATOM 1317 N N . ASP A 1 171 ? 17.732 7.664 -1.705 1.00 72.25 171 ASP A N 1
ATOM 1318 C CA . ASP A 1 171 ? 18.654 8.556 -2.412 1.00 72.25 171 ASP A CA 1
ATOM 1319 C C . ASP A 1 171 ? 19.948 7.837 -2.828 1.00 72.25 171 ASP A C 1
ATOM 1321 O O . ASP A 1 171 ? 20.504 8.103 -3.895 1.00 72.25 171 ASP A O 1
ATOM 1325 N N . ASP A 1 172 ? 20.376 6.871 -2.023 1.00 71.12 172 ASP A N 1
ATOM 1326 C CA . ASP A 1 172 ? 21.502 5.978 -2.271 1.00 71.12 172 ASP A CA 1
ATOM 1327 C C . ASP A 1 172 ? 21.282 5.050 -3.471 1.00 71.12 172 ASP A C 1
ATOM 1329 O O . ASP A 1 172 ? 22.135 4.990 -4.355 1.00 71.12 172 ASP A O 1
ATOM 1333 N N . GLU A 1 173 ? 20.124 4.392 -3.568 1.00 67.19 173 GLU A N 1
ATOM 1334 C CA . GLU A 1 173 ? 19.775 3.535 -4.709 1.00 67.19 173 GLU A CA 1
ATOM 1335 C C . GLU A 1 173 ? 19.894 4.322 -6.028 1.00 67.19 173 GLU A C 1
ATOM 1337 O O . GLU A 1 173 ? 20.472 3.862 -7.014 1.00 67.19 173 GLU A O 1
ATOM 1342 N N . LYS A 1 174 ? 19.408 5.568 -6.047 1.00 68.25 174 LYS A N 1
ATOM 1343 C CA . LYS A 1 174 ? 19.452 6.414 -7.247 1.00 68.25 174 LYS A CA 1
ATOM 1344 C C . LYS A 1 174 ? 20.852 6.847 -7.651 1.00 68.25 174 LYS A C 1
ATOM 1346 O O . LYS A 1 174 ? 21.070 7.053 -8.847 1.00 68.25 174 LYS A O 1
ATOM 1351 N N . HIS A 1 175 ? 21.787 6.925 -6.714 1.00 66.44 175 HIS A N 1
ATOM 1352 C CA . HIS A 1 175 ? 23.185 7.110 -7.067 1.00 66.44 175 HIS A CA 1
ATOM 1353 C C . HIS A 1 175 ? 23.729 5.932 -7.858 1.00 66.44 175 HIS A C 1
ATOM 1355 O O . HIS A 1 175 ? 24.243 6.123 -8.956 1.00 66.44 175 HIS A O 1
ATOM 1361 N N . PHE A 1 176 ? 23.566 4.724 -7.315 1.00 68.56 176 PHE A N 1
ATOM 1362 C CA . PHE A 1 176 ? 24.168 3.521 -7.880 1.00 68.56 176 PHE A CA 1
ATOM 1363 C C . PHE A 1 176 ? 23.641 3.193 -9.281 1.00 68.56 176 PHE A C 1
ATOM 1365 O O . PHE A 1 176 ? 24.387 2.658 -10.092 1.00 68.56 176 PHE A O 1
ATOM 1372 N N . PHE A 1 177 ? 22.379 3.519 -9.587 1.00 66.38 177 PHE A N 1
ATOM 1373 C CA . PHE A 1 177 ? 21.773 3.156 -10.876 1.00 66.38 177 PHE A CA 1
ATOM 1374 C C . PHE A 1 177 ? 21.722 4.271 -11.925 1.00 66.38 177 PHE A C 1
ATOM 1376 O O . PHE A 1 177 ? 21.419 3.975 -13.081 1.00 66.38 177 PHE A O 1
ATOM 1383 N N . ARG A 1 178 ? 21.903 5.548 -11.561 1.00 62.00 178 ARG A N 1
ATOM 1384 C CA . ARG A 1 178 ? 21.684 6.675 -12.496 1.00 62.00 178 ARG A CA 1
ATOM 1385 C C . ARG A 1 178 ? 22.740 7.780 -12.437 1.00 62.00 178 ARG A C 1
ATOM 1387 O O . ARG A 1 178 ? 22.486 8.847 -12.992 1.00 62.00 178 ARG A O 1
ATOM 1394 N N . ASP A 1 179 ? 23.863 7.563 -11.752 1.00 64.19 179 ASP A N 1
ATOM 1395 C CA . ASP A 1 179 ? 24.913 8.573 -11.524 1.00 64.19 179 ASP A CA 1
ATOM 1396 C C . ASP A 1 179 ? 24.359 9.908 -10.995 1.00 64.19 179 ASP A C 1
ATOM 1398 O O . ASP A 1 179 ? 24.906 10.991 -11.217 1.00 64.19 179 ASP A O 1
ATOM 1402 N N . ILE A 1 180 ? 23.233 9.851 -10.276 1.00 63.34 180 ILE A N 1
ATOM 1403 C CA . ILE A 1 180 ? 22.674 11.026 -9.617 1.00 63.34 180 ILE A CA 1
ATOM 1404 C C . ILE A 1 180 ? 23.614 11.358 -8.449 1.00 63.34 180 ILE A C 1
ATOM 1406 O O . ILE A 1 180 ? 23.990 10.449 -7.701 1.00 63.34 180 ILE A O 1
ATOM 1410 N N . PRO A 1 181 ? 24.022 12.629 -8.269 1.00 61.28 181 PRO A N 1
ATOM 1411 C CA . PRO A 1 181 ? 24.851 13.000 -7.135 1.00 61.28 181 PRO A CA 1
ATOM 1412 C C . PRO A 1 181 ? 24.118 12.653 -5.840 1.00 61.28 181 PRO A C 1
ATOM 1414 O O . PRO A 1 181 ? 22.950 12.997 -5.679 1.00 61.28 181 PRO A O 1
ATOM 1417 N N . VAL A 1 182 ? 24.807 11.991 -4.916 1.00 57.19 182 VAL A N 1
ATOM 1418 C CA . VAL A 1 182 ? 24.266 11.609 -3.592 1.00 57.19 182 VAL A CA 1
ATOM 1419 C C . VAL A 1 182 ? 24.612 12.620 -2.512 1.00 57.19 182 VAL A C 1
ATOM 1421 O O . VAL A 1 182 ? 24.139 12.539 -1.381 1.00 57.19 182 VAL A O 1
ATOM 1424 N N . SER A 1 183 ? 25.541 13.511 -2.826 1.00 57.78 183 SER A N 1
ATOM 1425 C CA . SER A 1 183 ? 26.036 14.554 -1.949 1.00 57.78 183 SER A CA 1
ATOM 1426 C C . SER A 1 183 ? 26.009 15.882 -2.693 1.00 57.78 183 SER A C 1
ATOM 1428 O O . SER A 1 183 ? 26.082 15.940 -3.922 1.00 57.78 183 SER A O 1
ATOM 1430 N N . GLY A 1 184 ? 25.874 16.957 -1.921 1.00 65.38 184 GLY A N 1
ATOM 1431 C CA . GLY A 1 184 ? 25.756 18.317 -2.431 1.00 65.38 184 GLY A CA 1
ATOM 1432 C C . GLY A 1 184 ? 24.313 18.814 -2.505 1.00 65.38 184 GLY A C 1
ATOM 1433 O O . GLY A 1 184 ? 23.349 18.055 -2.393 1.00 65.38 184 GLY A O 1
ATOM 1434 N N . GLU A 1 185 ? 24.173 20.123 -2.707 1.00 68.88 185 GLU A N 1
ATOM 1435 C CA . GLU A 1 185 ? 22.888 20.835 -2.660 1.00 68.88 185 GLU A CA 1
ATOM 1436 C C . GLU A 1 185 ? 21.858 20.284 -3.651 1.00 68.88 185 GLU A C 1
ATOM 1438 O O . GLU A 1 185 ? 20.665 20.255 -3.362 1.00 68.88 185 GLU A O 1
ATOM 1443 N N . ARG A 1 186 ? 22.315 19.772 -4.799 1.00 68.25 186 ARG A N 1
ATOM 1444 C CA . ARG A 1 186 ? 21.445 19.182 -5.822 1.00 68.25 186 ARG A CA 1
ATOM 1445 C C . ARG A 1 186 ? 20.761 17.894 -5.347 1.00 68.25 186 ARG A C 1
ATOM 1447 O O . ARG A 1 186 ? 19.589 17.698 -5.656 1.00 68.25 186 ARG A O 1
ATOM 1454 N N . ALA A 1 187 ? 21.464 17.043 -4.598 1.00 67.44 187 ALA A N 1
ATOM 1455 C CA . ALA A 1 187 ? 20.919 15.798 -4.051 1.00 67.44 187 ALA A CA 1
ATOM 1456 C C . ALA A 1 187 ? 19.881 16.097 -2.960 1.00 67.44 187 ALA A C 1
ATOM 1458 O O . ALA A 1 187 ? 18.737 15.645 -3.030 1.00 67.44 187 ALA A O 1
ATOM 1459 N N . SER A 1 188 ? 20.262 16.957 -2.010 1.00 69.81 188 SER A N 1
ATOM 1460 C CA . SER A 1 188 ? 19.385 17.422 -0.933 1.00 69.81 188 SER A CA 1
ATOM 1461 C C . SER A 1 188 ? 18.147 18.134 -1.481 1.00 69.81 188 SER A C 1
ATOM 1463 O O . SER A 1 188 ? 17.038 17.885 -1.016 1.00 69.81 188 SER A O 1
ATOM 1465 N N . GLY A 1 189 ? 18.308 18.963 -2.517 1.00 76.88 189 GLY A N 1
ATOM 1466 C CA . GLY A 1 189 ? 17.204 19.642 -3.191 1.00 76.88 189 GLY A CA 1
ATOM 1467 C C . GLY A 1 189 ? 16.207 18.666 -3.817 1.00 76.88 189 GLY A C 1
ATOM 1468 O O . GLY A 1 189 ? 15.006 18.811 -3.614 1.00 76.88 189 GLY A O 1
ATOM 1469 N N . LEU A 1 190 ? 16.676 17.623 -4.511 1.00 74.69 190 LEU A N 1
ATOM 1470 C CA . LEU A 1 190 ? 15.792 16.604 -5.093 1.00 74.69 190 LEU A CA 1
ATOM 1471 C C . LEU A 1 190 ? 14.982 15.856 -4.029 1.00 74.69 190 LEU A C 1
ATOM 1473 O O . LEU A 1 190 ? 13.782 15.642 -4.215 1.00 74.69 190 LEU A O 1
ATOM 1477 N N . VAL A 1 191 ? 15.620 15.480 -2.918 1.00 74.50 191 VAL A N 1
ATOM 1478 C CA . VAL A 1 191 ? 14.949 14.820 -1.789 1.00 74.50 191 VAL A CA 1
ATOM 1479 C C . VAL A 1 191 ? 13.885 15.743 -1.197 1.00 74.50 191 VAL A C 1
ATOM 1481 O O . VAL A 1 191 ? 12.733 15.336 -1.063 1.00 74.50 191 VAL A O 1
ATOM 1484 N N . VAL A 1 192 ? 14.236 17.000 -0.919 1.00 77.44 192 VAL A N 1
ATOM 1485 C CA . VAL A 1 192 ? 13.319 17.989 -0.337 1.00 77.44 192 VAL A CA 1
ATOM 1486 C C . VAL A 1 192 ? 12.119 18.261 -1.249 1.00 77.44 192 VAL A C 1
ATOM 1488 O O . VAL A 1 192 ? 10.991 18.271 -0.762 1.00 77.44 192 VAL A O 1
ATOM 1491 N N . GLU A 1 193 ? 12.309 18.423 -2.559 1.00 79.12 193 GLU A N 1
ATOM 1492 C CA . GLU A 1 193 ? 11.196 18.664 -3.494 1.00 79.12 193 GLU A CA 1
ATOM 1493 C C . GLU A 1 193 ? 10.256 17.452 -3.622 1.00 79.12 193 GLU A C 1
ATOM 1495 O O . GLU A 1 193 ? 9.028 17.596 -3.652 1.00 79.12 193 GLU A O 1
ATOM 1500 N N . ASN A 1 194 ? 10.804 16.233 -3.613 1.00 78.50 194 ASN A N 1
ATOM 1501 C CA . ASN A 1 194 ? 9.980 15.022 -3.619 1.00 78.50 194 ASN A CA 1
ATOM 1502 C C . ASN A 1 194 ? 9.227 14.842 -2.289 1.00 78.50 194 ASN A C 1
ATOM 1504 O O . ASN A 1 194 ? 8.066 14.426 -2.298 1.00 78.50 194 ASN A O 1
ATOM 1508 N N . ILE A 1 195 ? 9.839 15.209 -1.156 1.00 78.12 195 ILE A N 1
ATOM 1509 C CA . ILE A 1 195 ? 9.168 15.244 0.152 1.00 78.12 195 ILE A CA 1
ATOM 1510 C C . ILE A 1 195 ? 8.022 16.262 0.132 1.00 78.12 195 ILE A C 1
ATOM 1512 O O . ILE A 1 195 ? 6.896 15.908 0.478 1.00 78.12 195 ILE A O 1
ATOM 1516 N N . LYS A 1 196 ? 8.264 17.492 -0.346 1.00 77.69 196 LYS A N 1
ATOM 1517 C CA . LYS A 1 196 ? 7.238 18.544 -0.473 1.00 77.69 196 LYS A CA 1
ATOM 1518 C C . LYS A 1 196 ? 6.052 18.125 -1.330 1.00 77.69 196 LYS A C 1
ATOM 1520 O O . LYS A 1 196 ? 4.946 18.575 -1.070 1.00 77.69 196 LYS A O 1
ATOM 1525 N N . THR A 1 197 ? 6.263 17.278 -2.333 1.00 72.06 197 THR A N 1
ATOM 1526 C CA . THR A 1 197 ? 5.176 16.815 -3.206 1.00 72.06 197 THR A CA 1
ATOM 1527 C C . THR A 1 197 ? 4.442 15.599 -2.623 1.00 72.06 197 THR A C 1
ATOM 1529 O O . THR A 1 197 ? 3.232 15.463 -2.794 1.00 72.06 197 THR A O 1
ATOM 1532 N N . SER A 1 198 ? 5.139 14.737 -1.877 1.00 69.44 198 SER A N 1
ATOM 1533 C CA . SER A 1 198 ? 4.549 13.543 -1.248 1.00 69.44 198 SER A CA 1
ATOM 1534 C C . SER A 1 198 ? 3.749 13.879 0.022 1.00 69.44 198 SER A C 1
ATOM 1536 O O . SER A 1 198 ? 2.698 13.289 0.271 1.00 69.44 198 SER A O 1
ATOM 1538 N N . LEU A 1 199 ? 4.211 14.867 0.797 1.00 67.94 199 LEU A N 1
ATOM 1539 C CA . LEU A 1 199 ? 3.607 15.317 2.058 1.00 67.94 199 LEU A CA 1
ATOM 1540 C C . LEU A 1 199 ? 2.124 15.736 1.927 1.00 67.94 199 LEU A C 1
ATOM 1542 O O . LEU A 1 199 ? 1.300 15.207 2.678 1.00 67.94 199 LEU A O 1
ATOM 1546 N N . PRO A 1 200 ? 1.738 16.636 0.994 1.00 69.19 200 PRO A N 1
ATOM 1547 C CA . PRO A 1 200 ? 0.350 17.061 0.829 1.00 69.19 200 PRO A CA 1
ATOM 1548 C C . PRO A 1 200 ? -0.566 15.925 0.383 1.00 69.19 200 PRO A C 1
ATOM 1550 O O . PRO A 1 200 ? -1.701 15.829 0.847 1.00 69.19 200 PRO A O 1
ATOM 1553 N N . LEU A 1 201 ? -0.075 15.039 -0.493 1.00 66.50 201 LEU A N 1
ATOM 1554 C CA . LEU A 1 201 ? -0.854 13.902 -0.991 1.00 66.50 201 LEU A CA 1
ATOM 1555 C C . LEU A 1 201 ? -1.230 12.945 0.139 1.00 66.50 201 LEU A C 1
ATOM 1557 O O . LEU A 1 201 ? -2.349 12.429 0.170 1.00 66.50 201 LEU A O 1
ATOM 1561 N N . ALA A 1 202 ? -0.322 12.765 1.093 1.00 57.75 202 ALA A N 1
ATOM 1562 C CA . ALA A 1 202 ? -0.540 11.904 2.236 1.00 57.75 202 ALA A CA 1
ATOM 1563 C C . ALA A 1 202 ? -1.166 12.625 3.455 1.00 57.75 202 ALA A C 1
ATOM 1565 O O . ALA A 1 202 ? -1.510 11.957 4.420 1.00 57.75 202 ALA A O 1
ATOM 1566 N N . SER A 1 203 ? -1.386 13.952 3.410 1.00 56.44 203 SER A N 1
ATOM 1567 C CA . SER A 1 203 ? -2.011 14.762 4.484 1.00 56.44 203 SER A CA 1
ATOM 1568 C C . SER A 1 203 ? -1.465 14.451 5.886 1.00 56.44 203 SER A C 1
ATOM 1570 O O . SER A 1 203 ? -2.195 14.331 6.872 1.00 56.44 203 SER A O 1
ATOM 1572 N N . ILE A 1 204 ? -0.146 14.309 5.938 1.00 53.94 204 ILE A N 1
ATOM 1573 C CA . ILE A 1 204 ? 0.616 13.708 7.027 1.00 53.94 204 ILE A CA 1
ATOM 1574 C C . ILE A 1 204 ? 0.670 14.644 8.242 1.00 53.94 204 ILE A C 1
ATOM 1576 O O . ILE A 1 204 ? 1.406 15.627 8.249 1.00 53.94 204 ILE A O 1
ATOM 1580 N N . HIS A 1 205 ? -0.078 14.319 9.300 1.00 47.22 205 HIS A N 1
ATOM 1581 C CA . HIS A 1 205 ? 0.170 14.856 10.645 1.00 47.22 205 HIS A CA 1
ATOM 1582 C C . HIS A 1 205 ? 1.219 14.003 11.374 1.00 47.22 205 HIS A C 1
ATOM 1584 O O . HIS A 1 205 ? 1.248 12.794 11.165 1.00 47.22 205 HIS A O 1
ATOM 1590 N N . ALA A 1 206 ? 2.039 14.656 12.213 1.00 42.56 206 ALA A N 1
ATOM 1591 C CA . ALA A 1 206 ? 3.078 14.264 13.199 1.00 42.56 206 ALA A CA 1
ATOM 1592 C C . ALA A 1 206 ? 3.478 12.786 13.498 1.00 42.56 206 ALA A C 1
ATOM 1594 O O . ALA A 1 206 ? 4.487 12.569 14.157 1.00 42.56 206 ALA A O 1
ATOM 1595 N N . ARG A 1 207 ? 2.757 11.759 13.045 1.00 50.69 207 ARG A N 1
ATOM 1596 C CA . ARG A 1 207 ? 2.996 10.320 13.277 1.00 50.69 207 ARG A CA 1
ATOM 1597 C C . ARG A 1 207 ? 3.837 9.629 12.193 1.00 50.69 207 ARG A C 1
ATOM 1599 O O . ARG A 1 207 ? 3.611 8.458 11.895 1.00 50.69 207 ARG A O 1
ATOM 1606 N N . HIS A 1 208 ? 4.758 10.354 11.565 1.00 58.44 208 HIS A N 1
ATOM 1607 C CA . HIS A 1 208 ? 5.452 9.876 10.370 1.00 58.44 208 HIS A CA 1
ATOM 1608 C C . HIS A 1 208 ? 6.959 10.009 10.488 1.00 58.44 208 HIS A C 1
ATOM 1610 O O . HIS A 1 208 ? 7.472 11.101 10.735 1.00 58.44 208 HIS A O 1
ATOM 1616 N N . LEU A 1 209 ? 7.658 8.897 10.259 1.00 54.88 209 LEU A N 1
ATOM 1617 C CA . LEU A 1 209 ? 9.111 8.869 10.182 1.00 54.88 209 LEU A CA 1
ATOM 1618 C C . LEU A 1 209 ? 9.529 8.899 8.712 1.00 54.88 209 LEU A C 1
ATOM 1620 O O . LEU A 1 209 ? 9.247 7.973 7.949 1.00 54.88 209 LEU A O 1
ATOM 1624 N N . TYR A 1 210 ? 10.214 9.970 8.330 1.00 59.28 210 TYR A N 1
ATOM 1625 C CA . TYR A 1 210 ? 10.908 10.052 7.053 1.00 59.28 210 TYR A CA 1
ATOM 1626 C C . TYR A 1 210 ? 12.338 9.591 7.257 1.00 59.28 210 TYR A C 1
ATOM 1628 O O . TYR A 1 210 ? 13.072 10.168 8.059 1.00 59.28 210 TYR A O 1
ATOM 1636 N N . SER A 1 211 ? 12.732 8.564 6.515 1.00 51.78 211 SER A N 1
ATOM 1637 C CA . SER A 1 211 ? 14.128 8.170 6.415 1.00 51.78 211 SER A CA 1
ATOM 1638 C C . SER A 1 211 ? 14.592 8.395 4.983 1.00 51.78 211 SER A C 1
ATOM 1640 O O . SER A 1 211 ? 14.150 7.713 4.057 1.00 51.78 211 SER A O 1
ATOM 1642 N N . ALA A 1 212 ? 15.487 9.366 4.800 1.00 56.97 212 ALA A N 1
ATOM 1643 C CA . ALA A 1 212 ? 16.470 9.246 3.735 1.00 56.97 212 ALA A CA 1
ATOM 1644 C C . ALA A 1 212 ? 17.513 8.237 4.214 1.00 56.97 212 ALA A C 1
ATOM 1646 O O . ALA A 1 212 ? 17.967 8.345 5.360 1.00 56.97 212 ALA A O 1
ATOM 1647 N N . THR A 1 213 ? 17.897 7.281 3.367 1.00 55.94 213 THR A N 1
ATOM 1648 C CA . THR A 1 213 ? 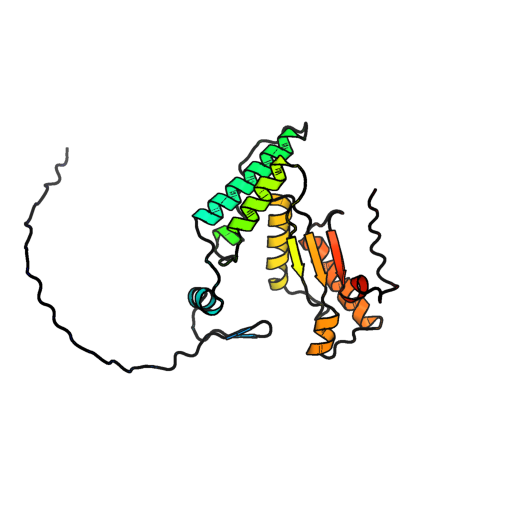18.764 6.169 3.777 1.00 55.94 213 THR A CA 1
ATOM 1649 C C . THR A 1 213 ? 20.022 6.697 4.483 1.00 55.94 213 THR A C 1
ATOM 1651 O O . THR A 1 213 ? 20.387 6.229 5.562 1.00 55.94 213 THR A O 1
ATOM 1654 N N . ARG A 1 214 ? 20.608 7.794 3.989 1.00 51.69 214 ARG A N 1
ATOM 1655 C CA . ARG A 1 214 ? 21.752 8.481 4.622 1.00 51.69 214 ARG A CA 1
ATOM 1656 C C . ARG A 1 214 ? 21.492 9.107 5.991 1.00 51.69 214 ARG A C 1
ATOM 1658 O O . ARG A 1 214 ? 22.384 9.075 6.842 1.00 51.69 214 ARG A O 1
ATOM 1665 N N . CYS A 1 215 ? 20.307 9.674 6.217 1.00 49.12 215 CYS A N 1
ATOM 1666 C CA . CYS A 1 215 ? 19.918 10.220 7.519 1.00 49.12 215 CYS A CA 1
ATOM 1667 C C . CYS A 1 215 ? 19.841 9.110 8.571 1.00 49.12 215 CYS A C 1
ATOM 1669 O O . CYS A 1 215 ? 20.296 9.314 9.692 1.00 49.12 215 CYS A O 1
ATOM 1671 N N . THR A 1 216 ? 19.346 7.923 8.203 1.00 52.03 216 THR A N 1
ATOM 1672 C CA . THR A 1 216 ? 19.317 6.769 9.117 1.00 52.03 216 THR A CA 1
ATOM 1673 C C . THR A 1 216 ? 20.690 6.181 9.417 1.00 52.03 216 THR A C 1
ATOM 1675 O O . THR A 1 216 ? 20.905 5.726 10.533 1.00 52.03 216 THR A O 1
ATOM 1678 N N . TRP A 1 217 ? 21.640 6.242 8.478 1.00 48.94 217 TRP A N 1
ATOM 1679 C CA . TRP A 1 217 ? 23.021 5.787 8.701 1.00 48.94 217 TRP A CA 1
ATOM 1680 C C . TRP A 1 217 ? 23.938 6.862 9.319 1.00 48.94 217 TRP A C 1
ATOM 1682 O O . TRP A 1 217 ? 25.153 6.688 9.349 1.00 48.94 217 TRP A O 1
ATOM 1692 N N . GLY A 1 218 ? 23.386 7.982 9.806 1.00 40.12 218 GLY A N 1
ATOM 1693 C CA . GLY A 1 218 ? 24.141 9.000 10.553 1.00 40.12 218 GLY A CA 1
ATOM 1694 C C . GLY A 1 218 ? 25.043 9.908 9.709 1.00 40.12 218 GLY A C 1
ATOM 1695 O O . GLY A 1 218 ? 25.922 10.571 10.251 1.00 40.12 218 GLY A O 1
ATOM 1696 N N . THR A 1 219 ? 24.839 9.971 8.390 1.00 41.78 219 THR A N 1
ATOM 1697 C CA . THR A 1 219 ? 25.720 10.725 7.468 1.00 41.78 219 THR A CA 1
ATOM 1698 C C . THR A 1 219 ? 25.168 12.084 7.034 1.00 41.78 219 THR A C 1
ATOM 1700 O O . THR A 1 219 ? 25.824 12.805 6.283 1.00 41.78 219 THR A O 1
ATOM 1703 N N . CYS A 1 220 ? 23.979 12.472 7.504 1.00 38.34 220 CYS A N 1
ATOM 1704 C CA . CYS A 1 220 ? 23.353 13.742 7.143 1.00 38.34 220 CYS A CA 1
ATOM 1705 C C . CYS A 1 220 ? 23.290 14.698 8.341 1.00 38.34 220 CYS A C 1
ATOM 1707 O O . CYS A 1 220 ? 22.530 14.479 9.280 1.00 38.34 220 CYS A O 1
ATOM 1709 N N . THR A 1 221 ? 24.046 15.794 8.279 1.00 38.00 221 THR A N 1
ATOM 1710 C CA . THR A 1 221 ? 24.041 16.879 9.277 1.00 38.00 221 THR A CA 1
ATOM 1711 C C . THR A 1 221 ? 22.961 17.944 9.030 1.00 38.00 221 THR A C 1
ATOM 1713 O O . THR A 1 221 ? 22.815 18.848 9.846 1.00 38.00 221 THR A O 1
ATOM 1716 N N . GLN A 1 222 ? 22.198 17.868 7.927 1.00 38.06 222 GLN A N 1
ATOM 1717 C CA . GLN A 1 222 ? 21.332 18.972 7.469 1.00 38.06 222 GLN A CA 1
ATOM 1718 C C . GLN A 1 222 ? 19.819 18.701 7.490 1.00 38.06 222 GLN A C 1
ATOM 1720 O O . GLN A 1 222 ? 19.040 19.652 7.500 1.00 38.06 222 GLN A O 1
ATOM 1725 N N . LEU A 1 223 ? 19.366 17.448 7.560 1.00 40.16 223 LEU A N 1
ATOM 1726 C CA . LEU A 1 223 ? 17.938 17.131 7.687 1.00 40.16 223 LEU A CA 1
ATOM 1727 C C . LEU A 1 223 ? 17.571 16.950 9.162 1.00 40.16 223 LEU A C 1
ATOM 1729 O O . LEU A 1 223 ? 17.352 15.842 9.642 1.00 40.16 223 LEU A O 1
ATOM 1733 N N . SER A 1 224 ? 17.487 18.065 9.895 1.00 33.78 224 SER A N 1
ATOM 1734 C CA . SER A 1 224 ? 16.805 18.072 11.194 1.00 33.78 224 SER A CA 1
ATOM 1735 C C . SER A 1 224 ? 15.289 17.962 10.978 1.00 33.78 224 SER A C 1
ATOM 1737 O O . SER A 1 224 ? 14.538 18.930 11.064 1.00 33.78 224 SER A O 1
ATOM 1739 N N . CYS A 1 225 ? 14.801 16.756 10.689 1.00 33.84 225 CYS A N 1
ATOM 1740 C CA . CYS A 1 225 ? 13.422 16.440 11.032 1.00 33.84 225 CYS A CA 1
ATOM 1741 C C . CYS A 1 225 ? 13.373 16.403 12.559 1.00 33.84 225 CYS A C 1
ATOM 1743 O O . CYS A 1 225 ? 13.775 15.420 13.178 1.00 33.84 225 CYS A O 1
ATOM 1745 N N . ARG A 1 226 ? 12.943 17.512 13.174 1.00 28.67 226 ARG A N 1
ATOM 1746 C CA . ARG A 1 226 ? 12.615 17.551 14.600 1.00 28.67 226 ARG A CA 1
ATOM 1747 C C . ARG A 1 226 ? 11.504 16.536 14.847 1.00 28.67 226 ARG A C 1
ATOM 1749 O O . ARG A 1 226 ? 10.328 16.829 14.653 1.00 28.67 226 ARG A O 1
ATOM 1756 N N . CYS A 1 227 ? 11.892 15.338 15.262 1.00 30.64 227 CYS A N 1
ATOM 1757 C CA . CYS A 1 227 ? 11.016 14.425 15.968 1.00 30.64 227 CYS A CA 1
ATOM 1758 C C . CYS A 1 227 ? 10.850 15.003 17.378 1.00 30.64 227 CYS A C 1
ATOM 1760 O O . CYS A 1 227 ? 11.564 14.639 18.307 1.00 30.64 227 CYS A O 1
ATOM 1762 N N . SER A 1 228 ? 9.983 16.004 17.512 1.00 23.44 228 SER A N 1
ATOM 1763 C CA . SER A 1 228 ? 9.512 16.446 18.819 1.00 23.44 228 SER A CA 1
ATOM 1764 C C . SER A 1 228 ? 8.447 15.447 19.266 1.00 23.44 228 SER A C 1
ATOM 1766 O O . SER A 1 228 ? 7.259 15.667 19.045 1.00 23.44 228 SER A O 1
ATOM 1768 N N . ALA A 1 229 ? 8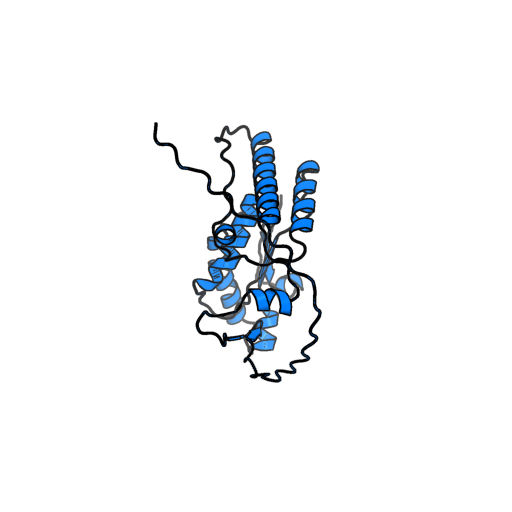.874 14.314 19.819 1.00 26.94 229 ALA A N 1
ATOM 1769 C CA . ALA A 1 229 ? 8.005 13.510 20.663 1.00 26.94 229 ALA A CA 1
ATOM 1770 C C . ALA A 1 229 ? 8.021 14.141 22.063 1.00 26.94 229 ALA A C 1
ATOM 1772 O O . ALA A 1 229 ? 9.094 14.322 22.642 1.00 26.94 229 ALA A O 1
ATOM 1773 N N . CYS A 1 230 ? 6.840 14.545 22.541 1.00 27.36 230 CYS A N 1
ATOM 1774 C CA . CYS A 1 230 ? 6.565 14.642 23.973 1.00 27.36 230 CYS A CA 1
ATOM 1775 C C . CYS A 1 230 ? 6.766 13.279 24.640 1.00 27.36 230 CYS A C 1
ATOM 1777 O O . CYS A 1 230 ? 6.486 12.258 23.967 1.00 27.36 230 CYS A O 1
#

Organism: Trypanosoma cruzi (NCBI:txid5693)

pLDDT: mean 71.9, std 20.64, range [23.44, 96.12]

Secondary structure (DSSP, 8-state):
--PPP---------------------------PPEE-SS-EE--STT---HHHHHHHHTPEE--HHHHHHHHHHHHHHHHHHHHH----------PPPHHHHTTSS-EESSHHHHHHHHHHHHHHTS----EEEE-----S---GGGHHHHHHHHHHHHHHT--EEEEE-HHHHHHHH---SSSHHHHHHHHHHHHHHHHHHT--S-EEEEEHHHHTT--SS--------

Foldseek 3Di:
DDDDDDDDDDDDDDDDDDDDDPDPPPPPPVQDAFDDDPVDTGDPDPVGHDVVVVCVVVVWDWCDPVNVVLLQVLLLLVVVLVVVVDPDDDPSDRDDDDVCSVVCVVTTDDCVVVVSVQLSVCSVVVHRPDAAEEEDELQDLDDDPVVLVVLLVSLCCCVRSVHQYEYEHALVVCCVPPVQDSDDPRSVNSSVSVCVVSCVSSVDDLRYDYDHVCVVVVNDPDPPPPNPDD

Radius of gyration: 25.96 Å; chains: 1; bounding box: 80×65×56 Å

Sequence (230 aa):
MRRISRFAAPLVCGGRSCATTRGDDASRTERKEDIVTPWGVAATGPRGVDYDRVLALFGSEPVDEPLLQRLEETCNGRKEHAQATSTAQEEAGRMALHHFFRRGIVFSHRDFGTALDCVRASFATGTHRAYLYTGRGPSAQSMHTGHCIPFLLTRYLQDALGLPLVIQMPDDEKHFFRDIPVSGERASGLVVENIKTSLPLASIHARHLYSATRCTWGTCTQLSCRCSAC

InterPro domains:
  IPR014729 Rossmann-like alpha/beta/alpha sandwich fold [G3DSA:3.40.50.620] (33-203)